Protein AF-0000000086977340 (afdb_homodimer)

Sequence (234 aa):
MSSAAVVQGQNNVLLGGPQSDIVIGSWKPVDIKDQYVQELGRFAVMEHDKKSGEHLIFEKVVGGFMVESSIDNKNYYNLLVVTNNGLKCIMNGFNSAIVCDIPAKKEWKLVAFVRLNMSSAAVVQGQNNVLLGGPQSDIVIGSWKPVDIKDQYVQELGRFAVMEHDKKSGEHLIFEKVVGGFMVESSIDNKNYYNLLVVTNNGLKCIMNGFNSAIVCDIPAKKEWKLVAFVRLN

pLDDT: mean 84.11, std 24.73, range [24.05, 98.94]

Radius of gyration: 25.71 Å; Cα contacts (8 Å, |Δi|>4): 488; chains: 2; bounding box: 46×132×62 Å

Structure (mmCIF, N/CA/C/O backbone):
data_AF-0000000086977340-model_v1
#
loop_
_entity.id
_entity.type
_entity.pdbx_description
1 polymer 'Cysteine proteinase inhibitor 7'
#
loop_
_atom_site.group_PDB
_atom_site.id
_atom_site.type_symbol
_atom_site.label_atom_id
_atom_site.label_alt_id
_atom_site.label_comp_id
_atom_site.label_asym_id
_atom_site.label_entity_id
_atom_site.label_seq_id
_atom_site.pdbx_PDB_ins_code
_atom_site.Cartn_x
_atom_site.Cartn_y
_atom_site.Cartn_z
_atom_site.occupancy
_atom_site.B_iso_or_equiv
_atom_site.auth_seq_id
_atom_site.auth_comp_id
_atom_site.auth_asym_id
_atom_site.auth_atom_id
_atom_site.pdbx_PDB_model_num
ATOM 1 N N . MET A 1 1 ? 7.336 -63.25 -40.844 1 27.5 1 MET A N 1
ATOM 2 C CA . MET A 1 1 ? 8.328 -62.656 -39.969 1 27.5 1 MET A CA 1
ATOM 3 C C . MET A 1 1 ? 7.898 -61.25 -39.531 1 27.5 1 MET A C 1
ATOM 5 O O . MET A 1 1 ? 8.734 -60.438 -39.156 1 27.5 1 MET A O 1
ATOM 9 N N . SER A 1 2 ? 6.801 -60.781 -39.656 1 27.36 2 SER A N 1
ATOM 10 C CA . SER A 1 2 ? 6.367 -59.406 -39.531 1 27.36 2 SER A CA 1
ATOM 11 C C . SER A 1 2 ? 6.699 -58.844 -38.156 1 27.36 2 SER A C 1
ATOM 13 O O . SER A 1 2 ? 6.715 -59.562 -37.188 1 27.36 2 SER A O 1
ATOM 15 N N . SER A 1 3 ? 6.969 -57.5 -38.125 1 24.05 3 SER A N 1
ATOM 16 C CA . SER A 1 3 ? 7.648 -56.562 -37.25 1 24.05 3 SER A CA 1
ATOM 17 C C . SER A 1 3 ? 6.984 -56.5 -35.875 1 24.05 3 SER A C 1
ATOM 19 O O . SER A 1 3 ? 5.887 -57.031 -35.688 1 24.05 3 SER A O 1
ATOM 21 N N . ALA A 1 4 ? 7.004 -54.969 -35.438 1 26.28 4 ALA A N 1
ATOM 22 C CA . ALA A 1 4 ? 7.652 -54.25 -34.344 1 26.28 4 ALA A CA 1
ATOM 23 C C . ALA A 1 4 ? 6.762 -54.219 -33.125 1 26.28 4 ALA A C 1
ATOM 25 O O . ALA A 1 4 ? 7.223 -54.438 -32 1 26.28 4 ALA A O 1
ATOM 26 N N . ALA A 1 5 ? 5.648 -53.281 -33.094 1 32.69 5 ALA A N 1
ATOM 27 C CA . ALA A 1 5 ? 5.68 -52.25 -32.062 1 32.69 5 ALA A CA 1
ATOM 28 C C . ALA A 1 5 ? 5.176 -52.812 -30.719 1 32.69 5 ALA A C 1
ATOM 30 O O . ALA A 1 5 ? 4.215 -53.562 -30.672 1 32.69 5 ALA A O 1
ATOM 31 N N . VAL A 1 6 ? 5.965 -52.5 -29.641 1 31.64 6 VAL A N 1
ATOM 32 C CA . VAL A 1 6 ? 6.156 -52.5 -28.188 1 31.64 6 VAL A CA 1
ATOM 33 C C . VAL A 1 6 ? 4.957 -51.875 -27.5 1 31.64 6 VAL A C 1
ATOM 35 O O . VAL A 1 6 ? 4.434 -50.844 -27.984 1 31.64 6 VAL A O 1
ATOM 38 N N . VAL A 1 7 ? 4.32 -52.469 -26.594 1 30.14 7 VAL A N 1
ATOM 39 C CA . VAL A 1 7 ? 3.316 -52.344 -25.531 1 30.14 7 VAL A CA 1
ATOM 40 C C . VAL A 1 7 ? 3.725 -51.25 -24.562 1 30.14 7 VAL A C 1
ATOM 42 O O . VAL A 1 7 ? 3.285 -51.25 -23.406 1 30.14 7 VAL A O 1
ATOM 45 N N . GLN A 1 8 ? 4.676 -50.188 -24.906 1 28.7 8 GLN A N 1
ATOM 46 C CA . GLN A 1 8 ? 5.156 -49.406 -23.781 1 28.7 8 GLN A CA 1
ATOM 47 C C . GLN A 1 8 ? 3.99 -48.812 -22.984 1 28.7 8 GLN A C 1
ATOM 49 O O . GLN A 1 8 ? 3.141 -48.125 -23.547 1 28.7 8 GLN A O 1
ATOM 54 N N . GLY A 1 9 ? 3.518 -49.406 -22 1 28.38 9 GLY A N 1
ATOM 55 C CA . GLY A 1 9 ? 2.59 -48.969 -20.969 1 28.38 9 GLY A CA 1
ATOM 56 C C . GLY A 1 9 ? 2.908 -47.594 -20.422 1 28.38 9 GLY A C 1
ATOM 57 O O . GLY A 1 9 ? 4.027 -47.344 -19.984 1 28.38 9 GLY A O 1
ATOM 58 N N . GLN A 1 10 ? 2.459 -46.438 -20.938 1 27.62 10 GLN A N 1
ATOM 59 C CA . GLN A 1 10 ? 2.66 -45.031 -20.609 1 27.62 10 GLN A CA 1
ATOM 60 C C . GLN A 1 10 ? 2.455 -44.75 -19.125 1 27.62 10 GLN A C 1
ATOM 62 O O . GLN A 1 10 ? 1.429 -45.156 -18.547 1 27.62 10 GLN A O 1
ATOM 67 N N . ASN A 1 11 ? 3.531 -44.906 -18.219 1 28.64 11 ASN A N 1
ATOM 68 C CA . ASN A 1 11 ? 3.672 -44.406 -16.859 1 28.64 11 ASN A CA 1
ATOM 69 C C . ASN A 1 11 ? 3.057 -43 -16.703 1 28.64 11 ASN A C 1
ATOM 71 O O . ASN A 1 11 ? 3.447 -42.062 -17.406 1 28.64 11 ASN A O 1
ATOM 75 N N . ASN A 1 12 ? 1.876 -42.875 -16.375 1 30.44 12 ASN A N 1
ATOM 76 C CA . ASN A 1 12 ? 1.188 -41.656 -15.953 1 30.44 12 ASN A CA 1
ATOM 77 C C . ASN A 1 12 ? 1.998 -40.875 -14.922 1 30.44 12 ASN A C 1
ATOM 79 O O . ASN A 1 12 ? 2.08 -41.281 -13.758 1 30.44 12 ASN A O 1
ATOM 83 N N . VAL A 1 13 ? 3.303 -40.531 -15.117 1 32.53 13 VAL A N 1
ATOM 84 C CA . VAL A 1 13 ? 4.023 -39.625 -14.234 1 32.53 13 VAL A CA 1
ATOM 85 C C . VAL A 1 13 ? 3.107 -38.469 -13.82 1 32.53 13 VAL A C 1
ATOM 87 O O . VAL A 1 13 ? 2.648 -37.688 -14.672 1 32.53 13 VAL A O 1
ATOM 90 N N . LEU A 1 14 ? 2.223 -38.656 -12.859 1 34.94 14 LEU A N 1
ATOM 91 C CA . LEU A 1 14 ? 1.575 -37.594 -12.133 1 34.94 14 LEU A CA 1
ATOM 92 C C . LEU A 1 14 ? 2.568 -36.469 -11.82 1 34.94 14 LEU A C 1
ATOM 94 O O . LEU A 1 14 ? 3.426 -36.625 -10.945 1 34.94 14 LEU A O 1
ATOM 98 N N . LEU A 1 15 ? 3.354 -35.969 -12.641 1 33.81 15 LEU A N 1
ATOM 99 C CA . LEU A 1 15 ? 4.258 -34.844 -12.43 1 33.81 15 LEU A CA 1
ATOM 100 C C . LEU A 1 15 ? 3.594 -33.75 -11.594 1 33.81 15 LEU A C 1
ATOM 102 O O . LEU A 1 15 ? 3.924 -32.562 -11.719 1 33.81 15 LEU A O 1
ATOM 106 N N . GLY A 1 16 ? 2.576 -34.031 -10.945 1 38.66 16 GLY A N 1
ATOM 107 C CA . GLY A 1 16 ? 1.99 -33.062 -10.047 1 38.66 16 GLY A CA 1
ATOM 108 C C . GLY A 1 16 ? 2.977 -32.5 -9.023 1 38.66 16 GLY A C 1
ATOM 109 O O . GLY A 1 16 ? 3.025 -33 -7.891 1 38.66 16 GLY A O 1
ATOM 110 N N . GLY A 1 17 ? 4.227 -32.406 -9.266 1 39.25 17 GLY A N 1
ATOM 111 C CA . GLY A 1 17 ? 5.168 -32 -8.227 1 39.25 17 GLY A CA 1
ATOM 112 C C . GLY A 1 17 ? 4.641 -30.906 -7.32 1 39.25 17 GLY A C 1
ATOM 113 O O . GLY A 1 17 ? 3.625 -30.281 -7.625 1 39.25 17 GLY A O 1
ATOM 114 N N . PRO A 1 18 ? 4.996 -30.984 -6.012 1 42.22 18 PRO A N 1
ATOM 115 C CA . PRO A 1 18 ? 4.598 -29.891 -5.113 1 42.22 18 PRO A CA 1
ATOM 116 C C . PRO A 1 18 ? 4.652 -28.531 -5.785 1 42.22 18 PRO A C 1
ATOM 118 O O . PRO A 1 18 ? 5.543 -28.266 -6.598 1 42.22 18 PRO A O 1
ATOM 121 N N . GLN A 1 19 ? 3.725 -28.016 -6.539 1 47.34 19 GLN A N 1
ATOM 122 C CA . GLN A 1 19 ? 3.748 -26.625 -6.984 1 47.34 19 GLN A CA 1
ATOM 123 C C . GLN A 1 19 ? 4.672 -25.781 -6.113 1 47.34 19 GLN A C 1
ATOM 125 O O . GLN A 1 19 ? 4.512 -25.734 -4.891 1 47.34 19 GLN A O 1
ATOM 130 N N . SER A 1 20 ? 5.957 -25.859 -6.273 1 53.78 20 SER A N 1
ATOM 131 C CA . SER A 1 20 ? 6.965 -25.078 -5.559 1 53.78 20 SER A CA 1
ATOM 132 C C . SER A 1 20 ? 6.43 -23.703 -5.168 1 53.78 20 SER A C 1
ATOM 134 O O . SER A 1 20 ? 5.984 -22.938 -6.027 1 53.78 20 SER A O 1
ATOM 136 N N . ASP A 1 21 ? 5.719 -23.562 -3.98 1 68.38 21 ASP A N 1
ATOM 137 C CA . ASP A 1 21 ? 5.215 -22.406 -3.225 1 68.38 21 ASP A CA 1
ATOM 138 C C . ASP A 1 21 ? 6.309 -21.375 -3.004 1 68.38 21 ASP A C 1
ATOM 140 O O . ASP A 1 21 ? 6.367 -20.734 -1.949 1 68.38 21 ASP A O 1
ATOM 144 N N . ILE A 1 22 ? 7.332 -21.375 -3.881 1 83.12 22 ILE A N 1
ATOM 145 C CA . ILE A 1 22 ? 8.43 -20.453 -3.625 1 83.12 22 ILE A CA 1
ATOM 146 C C . ILE A 1 22 ? 8.008 -19.031 -4.016 1 83.12 22 ILE A C 1
ATOM 148 O O . ILE A 1 22 ? 7.492 -18.812 -5.113 1 83.12 22 ILE A O 1
ATOM 152 N N . VAL A 1 23 ? 8.078 -18.172 -3.09 1 88.75 23 VAL A N 1
ATOM 153 C CA . VAL A 1 23 ? 7.902 -16.75 -3.361 1 88.75 23 VAL A CA 1
ATOM 154 C C . VAL A 1 23 ? 9.266 -16.094 -3.586 1 88.75 23 VAL A C 1
ATOM 156 O O . VAL A 1 23 ? 10.18 -16.266 -2.777 1 88.75 23 VAL A O 1
ATOM 159 N N . ILE A 1 24 ? 9.453 -15.555 -4.758 1 91.94 24 ILE A N 1
ATOM 160 C CA . ILE A 1 24 ? 10.703 -14.867 -5.055 1 91.94 24 ILE A CA 1
ATOM 161 C C . ILE A 1 24 ? 10.742 -13.523 -4.34 1 91.94 24 ILE A C 1
ATOM 163 O O . ILE A 1 24 ? 9.82 -12.711 -4.48 1 91.94 24 ILE A O 1
ATOM 167 N N . GLY A 1 25 ? 11.891 -13.297 -3.65 1 94.5 25 GLY A N 1
ATOM 168 C CA . GLY A 1 25 ? 12.008 -12.078 -2.865 1 94.5 25 GLY A CA 1
ATOM 169 C C . GLY A 1 25 ? 11.594 -12.258 -1.417 1 94.5 25 GLY A C 1
ATOM 170 O O . GLY A 1 25 ? 11.406 -13.383 -0.956 1 94.5 25 GLY A O 1
ATOM 171 N N . SER A 1 26 ? 11.547 -11.25 -0.681 1 97.19 26 SER A N 1
ATOM 172 C CA . SER A 1 26 ? 11.141 -11.234 0.721 1 97.19 26 SER A CA 1
ATOM 173 C C . SER A 1 26 ? 10.469 -9.922 1.092 1 97.19 26 SER A C 1
ATOM 175 O O . SER A 1 26 ? 10.453 -8.977 0.298 1 97.19 26 SER A O 1
ATOM 177 N N . TRP A 1 27 ? 9.859 -9.906 2.213 1 98 27 TRP A N 1
ATOM 178 C CA . TRP A 1 27 ? 9.227 -8.688 2.703 1 98 27 TRP A CA 1
ATOM 179 C C . TRP A 1 27 ? 9.297 -8.609 4.223 1 98 27 TRP A C 1
ATOM 181 O O . TRP A 1 27 ? 9.531 -9.625 4.891 1 98 27 TRP A O 1
ATOM 191 N N . LYS A 1 28 ? 9.109 -7.441 4.75 1 98.5 28 LYS A N 1
ATOM 192 C CA . LYS A 1 28 ? 9.023 -7.195 6.188 1 98.5 28 LYS A CA 1
ATOM 193 C C . LYS A 1 28 ? 8.266 -5.902 6.48 1 98.5 28 LYS A C 1
ATOM 195 O O . LYS A 1 28 ? 8.227 -5 5.641 1 98.5 28 LYS A O 1
ATOM 200 N N . PRO A 1 29 ? 7.668 -5.863 7.641 1 98.44 29 PRO A N 1
ATOM 201 C CA . PRO A 1 29 ? 7.176 -4.551 8.07 1 98.44 29 PRO A CA 1
ATOM 202 C C . PRO A 1 29 ? 8.281 -3.504 8.164 1 98.44 29 PRO A C 1
ATOM 204 O O . PRO A 1 29 ? 9.438 -3.846 8.445 1 98.44 29 PRO A O 1
ATOM 207 N N . VAL A 1 30 ? 7.891 -2.275 7.91 1 98.69 30 VAL A N 1
ATOM 208 C CA . VAL A 1 30 ? 8.898 -1.229 8.055 1 98.69 30 VAL A CA 1
ATOM 209 C C . VAL A 1 30 ? 9.062 -0.872 9.531 1 98.69 30 VAL A C 1
ATOM 211 O O . VAL A 1 30 ? 8.156 -1.089 10.336 1 98.69 30 VAL A O 1
ATOM 214 N N . ASP A 1 31 ? 10.234 -0.396 9.867 1 98.56 31 ASP A N 1
ATOM 215 C CA . ASP A 1 31 ? 10.492 0.235 11.156 1 98.56 31 ASP A CA 1
ATOM 216 C C . ASP A 1 31 ? 10.25 1.74 11.086 1 98.56 31 ASP A C 1
ATOM 218 O O . ASP A 1 31 ? 11.039 2.477 10.5 1 98.56 31 ASP A O 1
ATOM 222 N N . ILE A 1 32 ? 9.242 2.209 11.797 1 98.69 32 ILE A N 1
ATOM 223 C CA . ILE A 1 32 ? 8.828 3.602 11.672 1 98.69 32 ILE A CA 1
ATOM 224 C C . ILE A 1 32 ? 9.812 4.504 12.414 1 98.69 32 ILE A C 1
ATOM 226 O O . ILE A 1 32 ? 9.789 5.727 12.25 1 98.69 32 ILE A O 1
ATOM 230 N N . LYS A 1 33 ? 10.664 3.91 13.117 1 98.5 33 LYS A N 1
ATOM 231 C CA . LYS A 1 33 ? 11.688 4.703 13.797 1 98.5 33 LYS A CA 1
ATOM 232 C C . LYS A 1 33 ? 12.914 4.895 12.914 1 98.5 33 LYS A C 1
ATOM 234 O O . LYS A 1 33 ? 13.805 5.688 13.234 1 98.5 33 LYS A O 1
ATOM 239 N N . ASP A 1 34 ? 13 4.156 11.875 1 98.62 34 ASP A N 1
ATOM 240 C CA . ASP A 1 34 ? 14.109 4.273 10.93 1 98.62 34 ASP A CA 1
ATOM 241 C 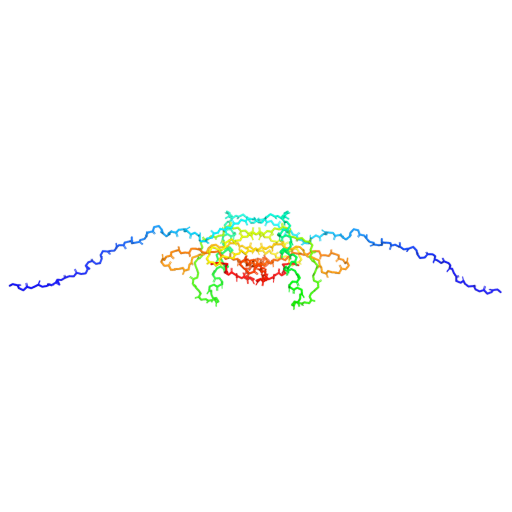C . ASP A 1 34 ? 14.039 5.594 10.164 1 98.62 34 ASP A C 1
ATOM 243 O O . ASP A 1 34 ? 13.062 5.852 9.453 1 98.62 34 ASP A O 1
ATOM 247 N N . GLN A 1 35 ? 15.062 6.398 10.266 1 98.69 35 GLN A N 1
ATOM 248 C CA . GLN A 1 35 ? 15.094 7.703 9.617 1 98.69 35 GLN A CA 1
ATOM 249 C C . GLN A 1 35 ? 15.023 7.562 8.102 1 98.69 35 GLN A C 1
ATOM 251 O O . GLN A 1 35 ? 14.438 8.406 7.418 1 98.69 35 GLN A O 1
ATOM 256 N N . TYR A 1 36 ? 15.586 6.5 7.547 1 98.75 36 TYR A N 1
ATOM 257 C CA . TYR A 1 36 ? 15.523 6.262 6.109 1 98.75 36 TYR A CA 1
ATOM 258 C C . TYR A 1 36 ? 14.078 6.121 5.645 1 98.75 36 TYR A C 1
ATOM 260 O O . TYR A 1 36 ? 13.695 6.688 4.621 1 98.75 36 TYR A O 1
ATOM 268 N N . VAL A 1 37 ? 13.312 5.438 6.469 1 98.94 37 VAL A N 1
ATOM 269 C CA . VAL A 1 37 ? 11.898 5.23 6.164 1 98.94 37 VAL A CA 1
ATOM 270 C C . VAL A 1 37 ? 11.156 6.566 6.215 1 98.94 37 VAL A C 1
ATOM 272 O O . VAL A 1 37 ? 10.344 6.867 5.344 1 98.94 37 VAL A O 1
ATOM 275 N N . GLN A 1 38 ? 11.43 7.363 7.211 1 98.94 38 GLN A N 1
ATOM 276 C CA . GLN A 1 38 ? 10.805 8.672 7.312 1 98.94 38 GLN A CA 1
ATOM 277 C C . GLN A 1 38 ? 11.18 9.562 6.129 1 98.94 38 GLN A C 1
ATOM 279 O O . GLN A 1 38 ? 10.336 10.281 5.59 1 98.94 38 GLN A O 1
ATOM 284 N N . GLU A 1 39 ? 12.391 9.453 5.664 1 98.88 39 GLU A N 1
ATOM 285 C CA . GLU A 1 39 ? 12.836 10.25 4.527 1 98.88 39 GLU A CA 1
ATOM 286 C C . GLU A 1 39 ? 12.18 9.781 3.23 1 98.88 39 GLU A C 1
ATOM 288 O O . GLU A 1 39 ? 11.883 10.586 2.35 1 98.88 39 GLU A O 1
ATOM 293 N N . LEU A 1 40 ? 12.008 8.508 3.086 1 98.94 40 LEU A N 1
ATOM 294 C CA . LEU A 1 40 ? 11.273 7.992 1.933 1 98.94 40 LEU A CA 1
ATOM 295 C C . LEU A 1 40 ? 9.852 8.531 1.905 1 98.94 40 LEU A C 1
ATOM 297 O O . LEU A 1 40 ? 9.344 8.898 0.843 1 98.94 40 LEU A O 1
ATOM 301 N N . GLY A 1 41 ? 9.25 8.547 3.123 1 98.94 41 GLY A N 1
ATOM 302 C CA . GLY A 1 41 ? 7.922 9.141 3.215 1 98.94 41 GLY A CA 1
ATOM 303 C C . GLY A 1 41 ? 7.895 10.602 2.812 1 98.94 41 GLY A C 1
ATOM 304 O O . GLY A 1 41 ? 7.012 11.031 2.066 1 98.94 41 GLY A O 1
ATOM 305 N N . ARG A 1 42 ? 8.82 11.312 3.305 1 98.81 42 ARG A N 1
ATOM 306 C CA . ARG A 1 42 ? 8.914 12.719 2.949 1 98.81 42 ARG A CA 1
ATOM 307 C C . ARG A 1 42 ? 9.109 12.898 1.447 1 98.81 42 ARG A C 1
ATOM 309 O O . ARG A 1 42 ? 8.43 13.719 0.821 1 98.81 42 ARG A O 1
ATOM 316 N N . PHE A 1 43 ? 9.953 12.109 0.917 1 98.94 43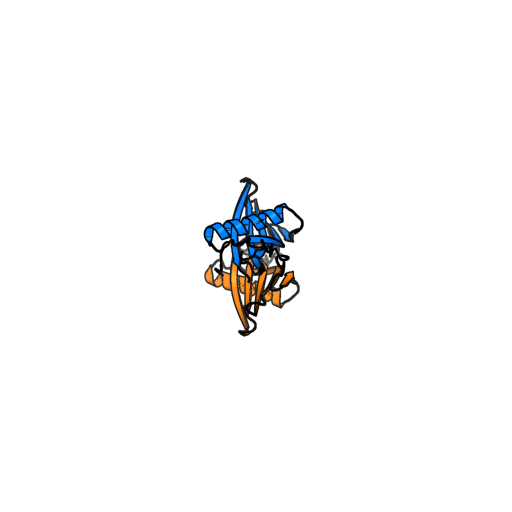 PHE A N 1
ATOM 317 C CA . PHE A 1 43 ? 10.18 12.125 -0.522 1 98.94 43 PHE A CA 1
ATOM 318 C C . PHE A 1 43 ? 8.875 11.891 -1.279 1 98.94 43 PHE A C 1
ATOM 320 O O . PHE A 1 43 ? 8.578 12.602 -2.246 1 98.94 43 PHE A O 1
ATOM 327 N N . ALA A 1 44 ? 8.141 10.93 -0.847 1 98.88 44 ALA A N 1
ATOM 328 C CA . ALA A 1 44 ? 6.902 10.57 -1.532 1 98.88 44 ALA A CA 1
ATOM 329 C C . ALA A 1 44 ? 5.918 11.734 -1.542 1 98.88 44 ALA A C 1
ATOM 331 O O . ALA A 1 44 ? 5.305 12.031 -2.57 1 98.88 44 ALA A O 1
ATOM 332 N N . VAL A 1 45 ? 5.777 12.398 -0.415 1 98.62 45 VAL A N 1
ATOM 333 C CA . VAL A 1 45 ? 4.844 13.516 -0.3 1 98.62 45 VAL A CA 1
ATOM 334 C C . VAL A 1 45 ? 5.312 14.672 -1.176 1 98.62 45 VAL A C 1
ATOM 336 O O . VAL A 1 45 ? 4.512 15.289 -1.885 1 98.62 45 VAL A O 1
ATOM 339 N N . MET A 1 46 ? 6.566 14.93 -1.148 1 97.94 46 MET A N 1
ATOM 340 C CA . MET A 1 46 ? 7.117 16.016 -1.946 1 97.94 46 MET A CA 1
ATOM 341 C C . MET A 1 46 ? 6.941 15.75 -3.436 1 97.94 46 MET A C 1
ATOM 343 O O . MET A 1 46 ? 6.535 16.641 -4.191 1 97.94 46 MET A O 1
ATOM 347 N N . GLU A 1 47 ? 7.273 14.555 -3.895 1 98.38 47 GLU A N 1
ATOM 348 C CA . GLU A 1 47 ? 7.133 14.188 -5.301 1 98.38 47 GLU A CA 1
ATOM 349 C C . GLU A 1 47 ? 5.68 14.297 -5.754 1 98.38 47 GLU A C 1
ATOM 351 O O . GLU A 1 47 ? 5.398 14.766 -6.859 1 98.38 47 GLU A O 1
ATOM 356 N N . HIS A 1 48 ? 4.797 13.859 -4.875 1 98.12 48 HIS A N 1
ATOM 357 C CA . HIS A 1 48 ? 3.377 13.969 -5.191 1 98.12 48 HIS A CA 1
ATOM 358 C C . HIS A 1 48 ? 2.959 15.43 -5.324 1 98.12 48 HIS A C 1
ATOM 360 O O . HIS A 1 48 ? 2.221 15.789 -6.242 1 98.12 48 HIS A O 1
ATOM 366 N N . ASP A 1 49 ? 3.385 16.188 -4.406 1 95.75 49 ASP A N 1
ATOM 367 C CA . ASP A 1 49 ? 2.992 17.594 -4.371 1 95.75 49 ASP A CA 1
ATOM 368 C C . ASP A 1 49 ? 3.473 18.328 -5.621 1 95.75 49 ASP A C 1
ATOM 370 O O . ASP A 1 49 ? 2.789 19.219 -6.121 1 95.75 49 ASP A O 1
ATOM 374 N N . LYS A 1 50 ? 4.672 17.984 -6.082 1 96.19 50 LYS A N 1
ATOM 375 C CA . LYS A 1 50 ? 5.203 18.578 -7.305 1 96.19 50 LYS A CA 1
ATOM 376 C C . LYS A 1 50 ? 4.25 18.375 -8.477 1 96.19 50 LYS A C 1
ATOM 378 O O . LYS A 1 50 ? 4.105 19.25 -9.328 1 96.19 50 LYS A O 1
ATOM 383 N N . LYS A 1 51 ? 3.551 17.297 -8.539 1 95.31 51 LYS A N 1
ATOM 384 C CA . LYS A 1 51 ? 2.707 16.938 -9.672 1 95.31 51 LYS A CA 1
ATOM 385 C C . LYS A 1 51 ? 1.265 17.375 -9.453 1 95.31 51 LYS A C 1
ATOM 387 O O . LYS A 1 51 ? 0.588 17.797 -10.391 1 95.31 51 LYS A O 1
ATOM 392 N N . SER A 1 52 ? 0.833 17.281 -8.227 1 92.5 52 SER A N 1
ATOM 393 C CA . SER A 1 52 ? -0.583 17.484 -7.934 1 92.5 52 SER A CA 1
ATOM 394 C C . SER A 1 52 ? -0.879 18.938 -7.613 1 92.5 52 SER A C 1
ATOM 396 O O . SER A 1 52 ? -1.995 19.422 -7.832 1 92.5 52 SER A O 1
ATOM 398 N N . GLY A 1 53 ? -0.048 19.641 -7.004 1 90.5 53 GLY A N 1
ATOM 399 C CA . GLY A 1 53 ? -0.275 21 -6.57 1 90.5 53 GLY A CA 1
ATOM 400 C C . GLY A 1 53 ? -1.159 21.109 -5.34 1 90.5 53 GLY A C 1
ATOM 401 O O . GLY A 1 53 ? -1.751 22.156 -5.078 1 90.5 53 GLY A O 1
ATOM 402 N N . GLU A 1 54 ? -1.269 20.125 -4.559 1 89.81 54 GLU A N 1
ATOM 403 C CA . GLU A 1 54 ? -2.164 20.078 -3.404 1 89.81 54 GLU A CA 1
ATOM 404 C C . GLU A 1 54 ? -1.512 20.703 -2.178 1 89.81 54 GLU A C 1
ATOM 406 O O . GLU A 1 54 ? -2.195 21.047 -1.209 1 89.81 54 GLU A O 1
ATOM 411 N N . HIS A 1 55 ? -0.194 20.859 -2.242 1 90.81 55 HIS A N 1
ATOM 412 C CA . HIS A 1 55 ? 0.583 21.5 -1.18 1 90.81 55 HIS A CA 1
ATOM 413 C C . HIS A 1 55 ? 0.438 20.734 0.133 1 90.81 55 HIS A C 1
ATOM 415 O O . HIS A 1 55 ? 0.194 21.328 1.182 1 90.81 55 HIS A O 1
ATOM 421 N N . LEU A 1 56 ? 0.503 19.422 0.086 1 93.19 56 LEU A N 1
ATOM 422 C CA . LEU A 1 56 ? 0.516 18.578 1.277 1 93.19 56 LEU A CA 1
ATOM 423 C C . LEU A 1 56 ? 1.819 18.75 2.051 1 93.19 56 LEU A C 1
ATOM 425 O O . LEU A 1 56 ? 2.881 18.938 1.451 1 93.19 56 LEU A O 1
ATOM 429 N N . ILE A 1 57 ? 1.715 18.672 3.385 1 94 57 ILE A N 1
ATOM 430 C CA . ILE A 1 57 ? 2.885 18.734 4.254 1 94 57 ILE A CA 1
ATOM 431 C C . ILE A 1 57 ? 3.109 17.391 4.922 1 94 57 ILE A C 1
ATOM 433 O O . ILE A 1 57 ? 2.201 16.844 5.559 1 94 57 ILE A O 1
ATOM 437 N N . PHE A 1 58 ? 4.312 16.922 4.723 1 96.88 58 PHE A N 1
ATOM 438 C CA . PHE A 1 58 ? 4.68 15.648 5.344 1 96.88 58 PHE A CA 1
ATOM 439 C C . PHE A 1 58 ? 4.707 15.781 6.863 1 96.88 58 PHE A C 1
ATOM 441 O O . PHE A 1 58 ? 5.305 16.719 7.398 1 96.88 58 PHE A O 1
ATOM 448 N N . GLU A 1 59 ? 4.066 14.836 7.562 1 96.56 59 GLU A N 1
ATOM 449 C CA . GLU A 1 59 ? 4.16 14.766 9.016 1 96.56 59 GLU A CA 1
ATOM 450 C C . GLU A 1 59 ? 5.023 13.586 9.461 1 96.56 59 GLU A C 1
ATOM 452 O O . GLU A 1 59 ? 6.062 13.773 10.094 1 96.56 59 GLU A O 1
ATOM 457 N N . LYS A 1 60 ? 4.59 12.344 9.094 1 98.12 60 LYS A N 1
ATOM 458 C CA . LYS A 1 60 ? 5.32 11.148 9.508 1 98.12 60 LYS A CA 1
ATOM 459 C C . LYS A 1 60 ? 4.82 9.914 8.758 1 98.12 60 LYS A C 1
ATOM 461 O O . LYS A 1 60 ? 3.695 9.898 8.258 1 98.12 60 LYS A O 1
ATOM 466 N N . VAL A 1 61 ? 5.695 8.93 8.664 1 98.81 61 VAL A N 1
ATOM 467 C CA . VAL A 1 61 ? 5.285 7.574 8.328 1 98.81 61 VAL A CA 1
ATOM 468 C C . VAL A 1 61 ? 4.812 6.848 9.586 1 98.81 61 VAL A C 1
ATOM 470 O O . VAL A 1 61 ? 5.5 6.848 10.609 1 98.81 61 VAL A O 1
ATOM 473 N N . VAL A 1 62 ? 3.674 6.219 9.5 1 98.69 62 VAL A N 1
ATOM 474 C CA . VAL A 1 62 ? 3.139 5.609 10.719 1 98.69 62 VAL A CA 1
ATOM 475 C C . VAL A 1 62 ? 3.074 4.094 10.547 1 98.69 62 VAL A C 1
ATOM 477 O O . VAL A 1 62 ? 2.812 3.367 11.508 1 98.69 62 VAL A O 1
ATOM 480 N N . GLY A 1 63 ? 3.312 3.541 9.352 1 98.69 63 GLY A N 1
ATOM 481 C CA . GLY A 1 63 ? 3.275 2.115 9.07 1 98.69 63 GLY A CA 1
ATOM 482 C C . GLY A 1 63 ? 3.654 1.775 7.645 1 98.69 63 GLY A C 1
ATOM 483 O O . GLY A 1 63 ? 3.992 2.662 6.859 1 98.69 63 GLY A O 1
ATOM 484 N N . GLY A 1 64 ? 3.711 0.516 7.328 1 98.81 64 GLY A N 1
ATOM 485 C CA . GLY A 1 64 ? 4.043 0.064 5.988 1 98.81 64 GLY A CA 1
ATOM 486 C C . GLY A 1 64 ? 4.812 -1.242 5.969 1 98.81 64 GLY A C 1
ATOM 487 O O . GLY A 1 64 ? 5.035 -1.853 7.02 1 98.81 64 GLY A O 1
ATOM 488 N N . PHE A 1 65 ? 5.188 -1.674 4.801 1 98.88 65 PHE A N 1
ATOM 489 C CA . PHE A 1 65 ? 6.051 -2.828 4.578 1 98.88 65 PHE A CA 1
ATOM 490 C C . PHE A 1 65 ? 6.996 -2.58 3.408 1 98.88 65 PHE A C 1
ATOM 492 O O . PHE A 1 65 ? 6.758 -1.693 2.586 1 98.88 65 PHE A O 1
ATOM 499 N N . MET A 1 66 ? 8.023 -3.309 3.422 1 98.75 66 MET A N 1
ATOM 500 C CA . MET A 1 66 ? 8.984 -3.248 2.324 1 98.75 66 MET A CA 1
ATOM 501 C C . MET A 1 66 ? 9.172 -4.621 1.69 1 98.75 66 MET A C 1
ATOM 503 O O . MET A 1 66 ? 9.156 -5.641 2.387 1 98.75 66 MET A O 1
ATOM 507 N N . VAL A 1 67 ? 9.266 -4.676 0.417 1 98.75 67 VAL A N 1
ATOM 508 C CA . VAL A 1 67 ? 9.539 -5.867 -0.379 1 98.75 67 VAL A CA 1
ATOM 509 C C . VAL A 1 67 ? 10.898 -5.734 -1.058 1 98.75 67 VAL A C 1
ATOM 511 O O . VAL A 1 67 ? 11.172 -4.73 -1.723 1 98.75 67 VAL A O 1
ATOM 514 N N . GLU A 1 68 ? 11.727 -6.68 -0.735 1 98.31 68 GLU A N 1
ATOM 515 C CA . GLU A 1 68 ? 12.961 -6.824 -1.493 1 98.31 68 GLU A CA 1
ATOM 516 C C . GLU A 1 68 ? 12.758 -7.691 -2.73 1 98.31 68 GLU A C 1
ATOM 518 O O . GLU A 1 68 ? 12.523 -8.898 -2.617 1 98.31 68 GLU A O 1
ATOM 523 N N . SER A 1 69 ? 12.766 -7.035 -3.857 1 96.94 69 SER A N 1
ATOM 524 C CA . SER A 1 69 ? 12.648 -7.758 -5.121 1 96.94 69 SER A CA 1
ATOM 525 C C . SER A 1 69 ? 14.008 -8.258 -5.602 1 96.94 69 SER A C 1
ATOM 527 O O . SER A 1 69 ? 14.82 -7.48 -6.094 1 96.94 69 SER A O 1
ATOM 529 N N . SER A 1 70 ? 14.203 -9.516 -5.527 1 94.06 70 SER A N 1
ATOM 530 C CA . SER A 1 70 ? 15.477 -10.102 -5.93 1 94.06 70 SER A CA 1
ATOM 531 C C . SER A 1 70 ? 15.555 -10.266 -7.445 1 94.06 70 SER A C 1
ATOM 533 O O . SER A 1 70 ? 16.625 -10.516 -7.996 1 94.06 70 SER A O 1
ATOM 535 N N . ILE A 1 71 ? 14.422 -10.047 -8.086 1 92.12 71 ILE A N 1
ATOM 536 C CA . ILE A 1 71 ? 14.414 -10.219 -9.531 1 92.12 71 ILE A CA 1
ATOM 537 C C . ILE A 1 71 ? 15.07 -9.016 -10.203 1 92.12 71 ILE A C 1
ATOM 539 O O . ILE A 1 71 ? 15.844 -9.172 -11.148 1 92.12 71 ILE A O 1
ATOM 543 N N . ASP A 1 72 ? 14.836 -7.867 -9.75 1 94.62 72 ASP A N 1
ATOM 544 C CA . ASP A 1 72 ? 15.391 -6.684 -10.406 1 94.62 72 ASP A CA 1
ATOM 545 C C . ASP A 1 72 ? 16.25 -5.875 -9.438 1 94.62 72 ASP A C 1
ATOM 547 O O . ASP A 1 72 ? 16.75 -4.801 -9.797 1 94.62 72 ASP A O 1
ATOM 551 N N . ASN A 1 73 ? 16.484 -6.395 -8.328 1 97.12 73 ASN A N 1
ATOM 552 C CA . ASN A 1 73 ? 17.359 -5.793 -7.324 1 97.12 73 ASN A CA 1
ATOM 553 C C . ASN A 1 73 ? 16.844 -4.414 -6.898 1 97.12 73 ASN A C 1
ATOM 555 O O . ASN A 1 73 ? 17.625 -3.463 -6.82 1 97.12 73 ASN A O 1
ATOM 559 N N . LYS A 1 74 ? 15.586 -4.301 -6.668 1 98.19 74 LYS A N 1
ATOM 560 C CA . LYS A 1 74 ? 14.938 -3.088 -6.176 1 98.19 74 LYS A CA 1
ATOM 561 C C . LYS A 1 74 ? 14.195 -3.355 -4.867 1 98.19 74 LYS A C 1
ATOM 563 O O . LYS A 1 74 ? 13.852 -4.5 -4.566 1 98.19 74 LYS A O 1
ATOM 568 N N . ASN A 1 75 ? 14.102 -2.309 -4.062 1 98.75 75 ASN A N 1
ATOM 569 C CA . ASN A 1 75 ? 13.305 -2.354 -2.844 1 98.75 75 ASN A CA 1
ATOM 570 C C . ASN A 1 75 ? 12.055 -1.477 -2.959 1 98.75 75 ASN A C 1
ATOM 572 O O . ASN A 1 75 ? 12.156 -0.297 -3.303 1 98.75 75 ASN A O 1
ATOM 576 N N . TYR A 1 76 ? 10.922 -2.08 -2.711 1 98.88 76 TYR A N 1
ATOM 577 C CA . TYR A 1 76 ? 9.664 -1.337 -2.742 1 98.88 76 TYR A CA 1
ATOM 578 C C . TYR A 1 76 ? 9.133 -1.1 -1.334 1 98.88 76 TYR A C 1
ATOM 580 O O . TYR A 1 76 ? 8.914 -2.049 -0.58 1 98.88 76 TYR A O 1
ATOM 588 N N . TYR A 1 77 ? 8.938 0.156 -1.015 1 98.94 77 TYR A N 1
ATOM 589 C CA . TYR A 1 77 ? 8.352 0.558 0.262 1 98.94 77 TYR A CA 1
ATOM 590 C C . TYR A 1 77 ? 6.906 0.997 0.086 1 98.94 77 TYR A C 1
ATOM 592 O O . TYR A 1 77 ? 6.625 1.96 -0.631 1 98.94 77 TYR A O 1
ATOM 600 N N . ASN A 1 78 ? 5.992 0.268 0.608 1 98.94 78 ASN A N 1
ATOM 601 C CA . ASN A 1 78 ? 4.594 0.662 0.725 1 98.94 78 ASN A CA 1
ATOM 602 C C . ASN A 1 78 ? 4.301 1.287 2.086 1 98.94 78 ASN A C 1
ATOM 604 O O . ASN A 1 78 ? 4.203 0.581 3.09 1 98.94 78 ASN A O 1
ATOM 608 N N . LEU A 1 79 ? 4.141 2.594 2.066 1 98.94 79 LEU A N 1
ATOM 609 C CA . LEU A 1 79 ? 4.156 3.369 3.303 1 98.94 79 LEU A CA 1
ATOM 610 C C . LEU A 1 79 ? 2.783 3.969 3.588 1 98.94 79 LEU A C 1
ATOM 612 O O . LEU A 1 79 ? 2.102 4.434 2.67 1 98.94 79 LEU A O 1
ATOM 616 N N . LEU A 1 80 ? 2.381 3.916 4.82 1 98.94 80 LEU A N 1
ATOM 617 C CA . LEU A 1 80 ? 1.284 4.734 5.328 1 98.94 80 LEU A CA 1
ATOM 618 C C . LEU A 1 80 ? 1.805 6.055 5.883 1 98.94 80 LEU A C 1
ATOM 620 O O . LEU A 1 80 ? 2.557 6.07 6.859 1 98.94 80 LEU A O 1
ATOM 624 N N . VAL A 1 81 ? 1.417 7.148 5.258 1 98.81 81 VAL A N 1
ATOM 625 C CA . VAL A 1 81 ? 1.992 8.461 5.52 1 98.81 81 VAL A CA 1
ATOM 626 C C . VAL A 1 81 ? 0.906 9.414 6.023 1 98.81 81 VAL A C 1
ATOM 628 O O . VAL A 1 81 ? -0.18 9.484 5.445 1 98.81 81 VAL A O 1
ATOM 631 N N . VAL A 1 82 ? 1.153 10.086 7.117 1 97.44 82 VAL A N 1
ATOM 632 C CA . VAL A 1 82 ? 0.287 11.148 7.621 1 97.44 82 VAL A CA 1
ATOM 633 C C . VAL A 1 82 ? 0.754 12.5 7.078 1 97.44 82 VAL A C 1
ATOM 635 O O . VAL A 1 82 ? 1.945 12.812 7.121 1 97.44 82 VAL A O 1
ATOM 638 N N . THR A 1 83 ? -0.178 13.18 6.5 1 96.06 83 THR A N 1
ATOM 639 C CA . THR A 1 83 ? 0.111 14.516 5.992 1 96.06 83 THR A CA 1
ATOM 640 C C . THR A 1 83 ? -0.903 15.531 6.52 1 96.06 83 THR A C 1
ATOM 642 O O . THR A 1 83 ? -1.991 15.156 6.961 1 96.06 83 THR A O 1
ATOM 645 N N . ASN A 1 84 ? -0.499 16.75 6.422 1 92 84 ASN A N 1
ATOM 646 C CA . ASN A 1 84 ? -1.375 17.891 6.664 1 92 84 ASN A CA 1
ATOM 647 C C . ASN A 1 84 ? -1.62 18.688 5.391 1 92 84 ASN A C 1
ATOM 649 O O . ASN A 1 84 ? -0.771 18.719 4.496 1 92 84 ASN A O 1
ATOM 653 N N . ASN A 1 85 ? -2.9 19.266 5.246 1 81.62 85 ASN A N 1
ATOM 654 C CA . ASN A 1 85 ? -3.252 20.016 4.043 1 81.62 85 ASN A CA 1
ATOM 655 C C . ASN A 1 85 ? -2.775 21.469 4.117 1 81.62 85 ASN A C 1
ATOM 657 O O . ASN A 1 85 ? -3.188 22.297 3.312 1 81.62 85 ASN A O 1
ATOM 661 N N . GLY A 1 86 ? -1.858 21.734 4.918 1 73.44 86 GLY A N 1
ATOM 662 C CA . GLY A 1 86 ? -1.277 23.062 4.98 1 73.44 86 GLY A CA 1
ATOM 663 C C . GLY A 1 86 ? -2.215 24.094 5.578 1 73.44 86 GLY A C 1
ATOM 664 O O . GLY A 1 86 ? -1.835 25.25 5.766 1 73.44 86 GLY A O 1
ATOM 665 N N . LEU A 1 87 ? -3.539 23.75 5.637 1 66.19 87 LEU A N 1
ATOM 666 C CA . LEU A 1 87 ? -4.469 24.75 6.16 1 66.19 87 LEU A CA 1
ATOM 667 C C . LEU A 1 87 ? -4.359 24.859 7.676 1 66.19 87 LEU A C 1
ATOM 669 O O . LEU A 1 87 ? -3.818 23.953 8.328 1 66.19 87 LEU A O 1
ATOM 673 N N . LYS A 1 88 ? -4.68 26.062 8.164 1 60 88 LYS A N 1
ATOM 674 C CA . LYS A 1 88 ? -4.602 26.422 9.578 1 60 88 LYS A CA 1
ATOM 675 C C . LYS A 1 88 ? -5.289 25.375 10.445 1 60 88 LYS A C 1
ATOM 677 O O . LYS A 1 88 ? -4.84 25.094 11.555 1 60 88 LYS A O 1
ATOM 682 N N . CYS A 1 89 ? -6.441 24.922 10.039 1 57.81 89 CYS A N 1
ATOM 683 C CA . CYS A 1 89 ? -7.039 23.844 10.82 1 57.81 89 CYS A CA 1
ATOM 684 C C . CYS A 1 89 ? -6.379 22.516 10.5 1 57.81 89 CYS A C 1
ATOM 686 O O . CYS A 1 89 ? -6.316 22.109 9.336 1 57.81 89 CYS A O 1
ATOM 688 N N . ILE A 1 90 ? -5.395 22.234 11.234 1 61.91 90 ILE A N 1
ATOM 689 C CA . ILE A 1 90 ? -4.488 21.109 11.008 1 61.91 90 ILE A CA 1
ATOM 690 C C . ILE A 1 90 ? -5.281 19.812 10.953 1 61.91 90 ILE A C 1
ATOM 692 O O . ILE A 1 90 ? -5.805 19.359 11.977 1 61.91 90 ILE A O 1
ATOM 696 N N . MET A 1 91 ? -5.895 19.531 9.906 1 80.19 91 MET A N 1
ATOM 697 C CA . MET A 1 91 ? -6.461 18.188 9.734 1 80.19 91 MET A CA 1
ATOM 698 C C . MET A 1 91 ? -5.496 17.281 8.977 1 80.19 91 MET A C 1
ATOM 700 O O . MET A 1 91 ? -5.145 17.562 7.832 1 80.19 91 MET A O 1
ATOM 704 N N . ASN A 1 92 ? -5.008 16.297 9.836 1 91.25 92 ASN A N 1
ATOM 705 C CA . ASN A 1 92 ? -4.105 15.32 9.242 1 91.25 92 ASN A CA 1
ATOM 706 C C . ASN A 1 92 ? -4.871 14.141 8.656 1 91.25 92 ASN A C 1
ATOM 708 O O . ASN A 1 92 ? -5.887 13.719 9.211 1 91.25 92 ASN A O 1
ATOM 712 N N . GLY A 1 93 ? -4.449 13.719 7.504 1 94.44 93 GLY A N 1
ATOM 713 C CA . GLY A 1 93 ? -5.027 12.555 6.844 1 94.44 93 GLY A CA 1
ATOM 714 C C . GLY A 1 93 ? -4.004 11.492 6.5 1 94.44 93 GLY A C 1
ATOM 715 O O . GLY A 1 93 ? -2.797 11.727 6.621 1 94.44 93 GLY A O 1
ATOM 716 N N . PHE A 1 94 ? -4.504 10.336 6.152 1 97.56 94 PHE A N 1
ATOM 717 C CA . PHE A 1 94 ? -3.66 9.211 5.762 1 97.56 94 PHE A CA 1
ATOM 718 C C . PHE A 1 94 ? -3.475 9.172 4.25 1 97.56 94 PHE A C 1
ATOM 720 O O . PHE A 1 94 ? -4.414 9.438 3.496 1 97.56 94 PHE A O 1
ATOM 727 N N . ASN A 1 95 ? -2.336 8.828 3.848 1 98.19 95 ASN A N 1
ATOM 728 C CA . ASN A 1 95 ? -1.974 8.555 2.461 1 98.19 95 ASN A CA 1
ATOM 729 C C . ASN A 1 95 ? -1.205 7.242 2.33 1 98.19 95 ASN A C 1
ATOM 731 O O . ASN A 1 95 ? -0.43 6.883 3.217 1 98.19 95 ASN A O 1
ATOM 735 N N . SER A 1 96 ? -1.478 6.559 1.283 1 98.75 96 SER A N 1
ATOM 736 C CA . SER A 1 96 ? -0.642 5.426 0.898 1 98.75 96 SER A CA 1
ATOM 737 C C . SER A 1 96 ? 0.337 5.812 -0.206 1 98.75 96 SER A C 1
ATOM 739 O O . SER A 1 96 ? -0.051 6.434 -1.197 1 98.75 96 SER A O 1
ATOM 741 N N . ALA A 1 97 ? 1.56 5.477 -0.003 1 98.94 97 ALA A N 1
ATOM 742 C CA . ALA A 1 97 ? 2.578 5.75 -1.013 1 98.94 97 ALA A CA 1
ATOM 743 C C . ALA A 1 97 ? 3.461 4.527 -1.248 1 98.94 97 ALA A C 1
ATOM 745 O O . ALA A 1 97 ? 3.834 3.832 -0.3 1 98.94 97 ALA A O 1
ATOM 746 N N . ILE A 1 98 ? 3.783 4.27 -2.518 1 98.94 98 ILE A N 1
ATOM 747 C CA . ILE A 1 98 ? 4.766 3.246 -2.861 1 98.94 98 ILE A CA 1
ATOM 748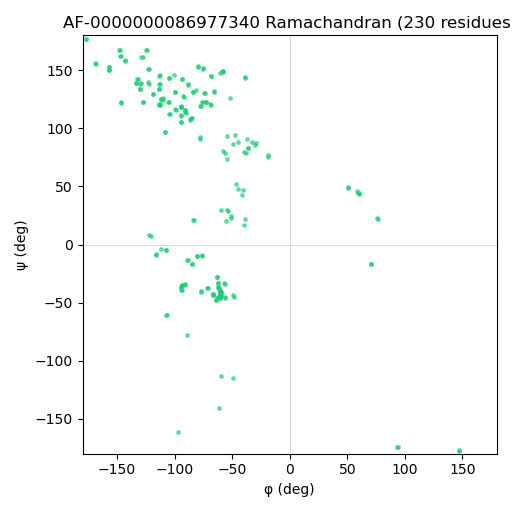 C C . ILE A 1 98 ? 6.004 3.904 -3.467 1 98.94 98 ILE A C 1
ATOM 750 O O . ILE A 1 98 ? 5.91 4.598 -4.484 1 98.94 98 ILE A O 1
ATOM 754 N N . VAL A 1 99 ? 7.086 3.693 -2.818 1 98.94 99 VAL A N 1
ATOM 755 C CA . VAL A 1 99 ? 8.359 4.23 -3.283 1 98.94 99 VAL A CA 1
ATOM 756 C C . VAL A 1 99 ? 9.281 3.088 -3.703 1 98.94 99 VAL A C 1
ATOM 758 O O . VAL A 1 99 ? 9.367 2.068 -3.014 1 98.94 99 VAL A O 1
ATOM 761 N N . CYS A 1 100 ? 9.914 3.25 -4.871 1 98.94 100 CYS A N 1
ATOM 762 C CA . CYS A 1 100 ? 10.938 2.328 -5.344 1 98.94 100 CYS A CA 1
ATOM 763 C C . CYS A 1 100 ? 12.336 2.875 -5.07 1 98.94 100 CYS A C 1
ATOM 765 O O . CYS A 1 100 ? 12.688 3.957 -5.543 1 98.94 100 CYS A O 1
ATOM 767 N N . ASP A 1 101 ? 13.023 2.172 -4.266 1 98.75 101 ASP A N 1
ATOM 768 C CA . ASP A 1 101 ? 14.438 2.426 -3.992 1 98.75 101 ASP A CA 1
ATOM 769 C C . ASP A 1 101 ? 15.328 1.566 -4.879 1 98.75 101 ASP A C 1
ATOM 771 O O . ASP A 1 101 ? 15.258 0.336 -4.84 1 98.75 101 ASP A O 1
ATOM 775 N N . ILE A 1 102 ? 16.156 2.297 -5.734 1 98.44 102 ILE A N 1
ATOM 776 C CA . ILE A 1 102 ? 17.062 1.641 -6.676 1 98.44 102 ILE A CA 1
ATOM 777 C C . ILE A 1 102 ? 18.5 1.806 -6.207 1 98.44 102 ILE A C 1
ATOM 779 O O . ILE A 1 102 ? 19.172 2.783 -6.562 1 98.44 102 ILE A O 1
ATOM 783 N N . PRO A 1 103 ? 18.984 0.799 -5.531 1 97.69 103 PRO A N 1
ATOM 784 C CA . PRO A 1 103 ? 20.312 0.95 -4.918 1 97.69 103 PRO A CA 1
ATOM 785 C C . PRO A 1 103 ? 21.406 1.208 -5.945 1 97.69 103 PRO A C 1
ATOM 787 O O . PRO A 1 103 ? 22.266 2.066 -5.734 1 97.69 103 PRO A O 1
ATOM 790 N N . ALA A 1 104 ? 21.344 0.544 -7.059 1 97.44 104 ALA A N 1
ATOM 791 C CA . ALA A 1 104 ? 22.406 0.64 -8.055 1 97.44 104 ALA A CA 1
ATOM 792 C C . ALA A 1 104 ? 22.516 2.061 -8.602 1 97.44 104 ALA A C 1
ATOM 794 O O . ALA A 1 104 ? 23.594 2.492 -9.008 1 97.44 104 ALA A O 1
ATOM 795 N N . LYS A 1 105 ? 21.453 2.77 -8.602 1 97.62 105 LYS A N 1
ATOM 796 C CA . LYS A 1 105 ? 21.422 4.121 -9.156 1 97.62 105 LYS A CA 1
ATOM 797 C C . LYS A 1 105 ? 21.328 5.164 -8.047 1 97.62 105 LYS A C 1
ATOM 799 O O . LYS A 1 105 ? 21.375 6.367 -8.312 1 97.62 105 LYS A O 1
ATOM 804 N N . LYS A 1 106 ? 21.188 4.668 -6.836 1 97.44 106 LYS A N 1
ATOM 805 C CA . LYS A 1 106 ? 20.969 5.566 -5.707 1 97.44 106 LYS A CA 1
ATOM 806 C C . LYS A 1 106 ? 19.828 6.547 -6.004 1 97.44 106 LYS A C 1
ATOM 808 O O . LYS A 1 106 ? 19.984 7.758 -5.836 1 97.44 106 LYS A O 1
ATOM 813 N N . GLU A 1 107 ? 18.766 5.961 -6.449 1 98.25 107 GLU A N 1
ATOM 814 C CA . GLU A 1 107 ? 17.609 6.734 -6.895 1 98.25 107 GLU A CA 1
ATOM 815 C C . GLU A 1 107 ? 16.312 6.215 -6.258 1 98.25 107 GLU A C 1
ATOM 817 O O . GLU A 1 107 ? 16.141 5.004 -6.102 1 98.25 107 GLU A O 1
ATOM 822 N N . TRP A 1 108 ? 15.469 7.207 -5.848 1 98.81 108 TRP A N 1
ATOM 823 C CA . TRP A 1 108 ? 14.102 6.875 -5.457 1 98.81 108 TRP A CA 1
ATOM 824 C C . TRP A 1 108 ? 13.109 7.281 -6.539 1 98.81 108 TRP A C 1
ATOM 826 O O . TRP A 1 108 ? 13.289 8.305 -7.203 1 98.81 108 TRP A O 1
ATOM 836 N N . LYS A 1 109 ? 12.117 6.473 -6.688 1 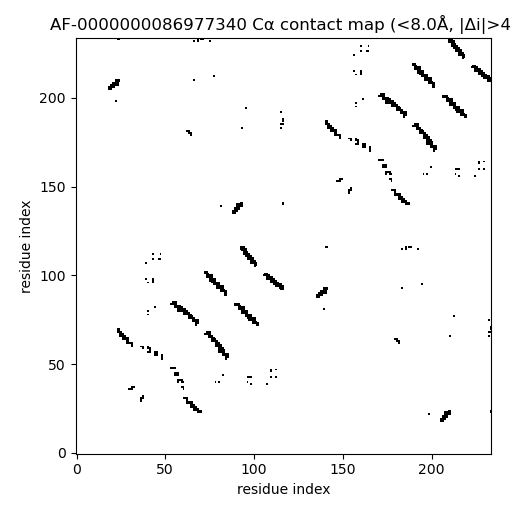98.69 109 LYS A N 1
ATOM 837 C CA . LYS A 1 109 ? 11.008 6.809 -7.57 1 98.69 109 LYS A CA 1
ATOM 838 C C . LYS A 1 109 ? 9.664 6.613 -6.871 1 98.69 109 LYS A C 1
ATOM 840 O O . LYS A 1 109 ? 9.469 5.621 -6.168 1 98.69 109 LYS A O 1
ATOM 845 N N . LEU A 1 110 ? 8.789 7.613 -7.023 1 98.88 110 LEU A N 1
ATOM 846 C CA . LEU A 1 110 ? 7.422 7.434 -6.555 1 98.88 110 LEU A CA 1
ATOM 847 C C . LEU A 1 110 ? 6.617 6.582 -7.535 1 98.88 110 LEU A C 1
ATOM 849 O O . LEU A 1 110 ? 6.434 6.965 -8.695 1 98.88 110 LEU A O 1
ATOM 853 N N . VAL A 1 111 ? 6.148 5.48 -7.082 1 98.69 111 VAL A N 1
ATOM 854 C CA . VAL A 1 111 ? 5.449 4.52 -7.93 1 98.69 111 VAL A CA 1
ATOM 855 C C . VAL A 1 111 ? 3.943 4.766 -7.863 1 98.69 111 VAL A C 1
ATOM 857 O O . VAL A 1 111 ? 3.242 4.648 -8.867 1 98.69 111 VAL A O 1
ATOM 860 N N . ALA A 1 112 ? 3.447 5.066 -6.742 1 98.69 112 ALA A N 1
ATOM 861 C CA . ALA A 1 112 ? 2.025 5.324 -6.539 1 98.69 112 ALA A CA 1
ATOM 862 C C . ALA A 1 112 ? 1.799 6.188 -5.301 1 98.69 112 ALA A C 1
ATOM 864 O O . ALA A 1 112 ? 2.58 6.137 -4.348 1 98.69 112 ALA A O 1
ATOM 865 N N . PHE A 1 113 ? 0.753 6.965 -5.336 1 98.75 113 PHE A N 1
ATOM 866 C CA . PHE A 1 113 ? 0.305 7.781 -4.211 1 98.75 113 PHE A CA 1
ATOM 867 C C . PHE A 1 113 ? -1.215 7.891 -4.195 1 98.75 113 PHE A C 1
ATOM 869 O O . PHE A 1 113 ? -1.826 8.281 -5.188 1 98.75 113 PHE A O 1
ATOM 876 N N . VAL A 1 114 ? -1.807 7.48 -3.104 1 98 114 VAL A N 1
ATOM 877 C CA . VAL A 1 114 ? -3.258 7.535 -2.971 1 98 114 VAL A CA 1
ATOM 878 C C . VAL A 1 114 ? -3.633 8.258 -1.68 1 98 114 VAL A C 1
ATOM 880 O O . VAL A 1 114 ? -3.215 7.852 -0.592 1 98 114 VAL A O 1
ATOM 883 N N . ARG A 1 115 ? -4.395 9.289 -1.885 1 96.38 115 ARG A N 1
ATOM 884 C CA . ARG A 1 115 ? -4.996 9.906 -0.707 1 96.38 115 ARG A CA 1
ATOM 885 C C . ARG A 1 115 ? -6.105 9.023 -0.139 1 96.38 115 ARG A C 1
ATOM 887 O O . ARG A 1 115 ? -7.055 8.68 -0.845 1 96.38 115 ARG A O 1
ATOM 894 N N . LEU A 1 116 ? -5.969 8.648 1.114 1 97.06 116 LEU A N 1
ATOM 895 C CA . LEU A 1 116 ? -6.961 7.754 1.708 1 97.06 116 LEU A CA 1
ATOM 896 C C . LEU A 1 116 ? -8.047 8.555 2.43 1 97.06 116 LEU A C 1
ATOM 898 O O . LEU A 1 116 ? -9.188 8.102 2.527 1 97.06 116 LEU A O 1
ATOM 902 N N . ASN A 1 117 ? -7.66 9.664 3.037 1 90.75 117 ASN A N 1
ATOM 903 C CA . ASN A 1 117 ? -8.641 10.586 3.604 1 90.75 117 ASN A CA 1
ATOM 904 C C . ASN A 1 117 ? -8.086 12 3.707 1 90.75 117 ASN A C 1
ATOM 906 O O . ASN A 1 117 ? -6.879 12.211 3.605 1 90.75 117 ASN A O 1
ATOM 910 N N . MET B 1 1 ? -11.758 70.125 21.562 1 24.86 1 MET B N 1
ATOM 911 C CA . MET B 1 1 ? -12.422 68.875 21.75 1 24.86 1 MET B CA 1
ATOM 912 C C . MET B 1 1 ? -11.883 67.812 20.766 1 24.86 1 MET B C 1
ATOM 914 O O . MET B 1 1 ? -12.438 66.75 20.656 1 24.86 1 MET B O 1
ATOM 918 N N . SER B 1 2 ? -11.227 68.062 19.766 1 27.53 2 SER B N 1
ATOM 919 C CA . SER B 1 2 ? -11.117 67.125 18.641 1 27.53 2 SER B CA 1
ATOM 920 C C . SER B 1 2 ? -10.492 65.812 19.078 1 27.53 2 SER B C 1
ATOM 922 O O . SER B 1 2 ? -9.711 65.812 20.031 1 27.53 2 SER B O 1
ATOM 924 N N . SER B 1 3 ? -11.047 64.688 18.297 1 26.95 3 SER B N 1
ATOM 925 C CA . SER B 1 3 ? -11.07 63.188 18.328 1 26.95 3 SER B CA 1
ATOM 926 C C . SER B 1 3 ? -9.664 62.625 18.25 1 26.95 3 SER B C 1
ATOM 928 O O . SER B 1 3 ? -9.273 61.812 19.109 1 26.95 3 SER B O 1
ATOM 930 N N . ALA B 1 4 ? -9.242 61.906 17.141 1 26.67 4 ALA B N 1
ATOM 931 C CA . ALA B 1 4 ? -9.18 60.5 16.828 1 26.67 4 ALA B CA 1
ATOM 932 C C . ALA B 1 4 ? -7.734 60 16.734 1 26.67 4 ALA B C 1
ATOM 934 O O . ALA B 1 4 ? -7.449 59 16.094 1 26.67 4 ALA B O 1
ATOM 935 N N . ALA B 1 5 ? -6.758 60.75 16.844 1 25.09 5 ALA B N 1
ATOM 936 C CA . ALA B 1 5 ? -5.676 60.25 15.992 1 25.09 5 ALA B CA 1
ATOM 937 C C . ALA B 1 5 ? -5.43 58.781 16.203 1 25.09 5 ALA B C 1
ATOM 939 O O . ALA B 1 5 ? -5.398 58 15.242 1 25.09 5 ALA B O 1
ATOM 940 N N . VAL B 1 6 ? -4.402 58.25 16.672 1 27.75 6 VAL B N 1
ATOM 941 C CA . VAL B 1 6 ? -3.369 57.438 16.016 1 27.75 6 VAL B CA 1
ATOM 942 C 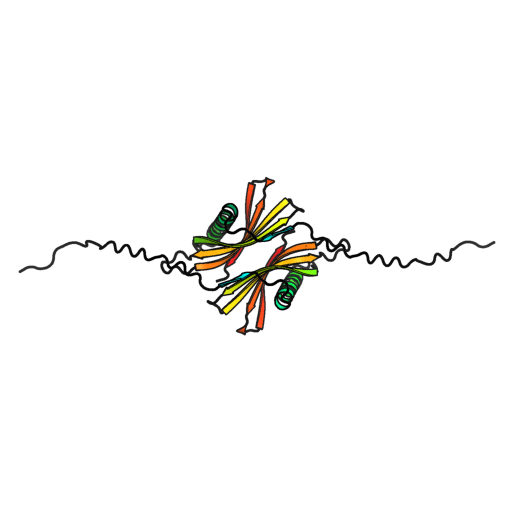C . VAL B 1 6 ? -3.662 55.938 16.234 1 27.75 6 VAL B C 1
ATOM 944 O O . VAL B 1 6 ? -4.461 55.594 17.094 1 27.75 6 VAL B O 1
ATOM 947 N N . VAL B 1 7 ? -2.498 54.906 16.016 1 27.61 7 VAL B N 1
ATOM 948 C CA . VAL B 1 7 ? -1.777 53.844 15.352 1 27.61 7 VAL B CA 1
ATOM 949 C C . VAL B 1 7 ? -2.045 52.5 16.062 1 27.61 7 VAL B C 1
ATOM 951 O O . VAL B 1 7 ? -2.248 52.469 17.281 1 27.61 7 VAL B O 1
ATOM 954 N N . GLN B 1 8 ? -2.076 51.312 15.164 1 26.36 8 GLN B N 1
ATOM 955 C CA . GLN B 1 8 ? -2.311 49.906 14.867 1 26.36 8 GLN B CA 1
ATOM 956 C C . GLN B 1 8 ? -1.446 49 15.742 1 26.36 8 GLN B C 1
ATOM 958 O O . GLN B 1 8 ? -0.26 48.812 15.469 1 26.36 8 GLN B O 1
ATOM 963 N N . GLY B 1 9 ? -1.048 49.219 16.859 1 28.36 9 GLY B N 1
ATOM 964 C CA . GLY B 1 9 ? -0.095 48.281 17.406 1 28.36 9 GLY B CA 1
ATOM 965 C C . GLY B 1 9 ? -0.604 46.844 17.359 1 28.36 9 GLY B C 1
ATOM 966 O O . GLY B 1 9 ? -1.56 46.5 18.062 1 28.36 9 GLY B O 1
ATOM 967 N N . GLN B 1 10 ? -0.642 46.156 16.109 1 26.95 10 GLN B N 1
ATOM 968 C CA . GLN B 1 10 ? -1.123 44.781 15.914 1 26.95 10 GLN B CA 1
ATOM 969 C C . GLN B 1 10 ? -0.512 43.844 16.953 1 26.95 10 GLN B C 1
ATOM 971 O O . GLN B 1 10 ? 0.694 43.875 17.203 1 26.95 10 GLN B O 1
ATOM 976 N N . ASN B 1 11 ? -1.162 43.562 18.094 1 28.02 11 ASN B N 1
ATOM 977 C CA . ASN B 1 11 ? -1.013 42.406 18.969 1 28.02 11 ASN B CA 1
ATOM 978 C C . ASN B 1 11 ? -0.656 41.156 18.188 1 28.02 11 ASN B C 1
ATOM 980 O O . ASN B 1 11 ? -1.397 40.719 17.297 1 28.02 11 ASN B O 1
ATOM 984 N N . ASN B 1 12 ? 0.61 40.875 17.953 1 30.48 12 ASN B N 1
ATOM 985 C CA . ASN B 1 12 ? 1.15 39.625 17.453 1 30.48 12 ASN B CA 1
ATOM 986 C C . ASN B 1 12 ? 0.527 38.406 18.172 1 30.48 12 ASN B C 1
ATOM 988 O O . ASN B 1 12 ? 0.86 38.125 19.328 1 30.48 12 ASN B O 1
ATOM 992 N N . VAL B 1 13 ? -0.798 38.25 18.359 1 32.69 13 VAL B N 1
ATOM 993 C CA . VAL B 1 13 ? -1.375 37 18.781 1 32.69 13 VAL B CA 1
ATOM 994 C C . VAL B 1 13 ? -0.642 35.844 18.109 1 32.69 13 VAL B C 1
ATOM 996 O O . VAL B 1 13 ? -0.683 35.688 16.891 1 32.69 13 VAL B O 1
ATOM 999 N N . LEU B 1 14 ? 0.543 35.469 18.594 1 35.09 14 LEU B N 1
ATOM 1000 C CA . LEU B 1 14 ? 1.163 34.188 18.266 1 35.09 14 LEU B CA 1
ATOM 1001 C C . LEU B 1 14 ? 0.132 33.062 18.266 1 35.09 14 LEU B C 1
ATOM 1003 O O . LEU B 1 14 ? -0.295 32.594 19.328 1 35.09 14 LEU B O 1
ATOM 1007 N N . LEU B 1 15 ? -1.039 33.156 17.766 1 34.03 15 LEU B N 1
ATOM 1008 C CA . LEU B 1 15 ? -1.988 32.062 17.672 1 34.03 15 LEU B CA 1
ATOM 1009 C C . LEU B 1 15 ? -1.277 30.75 17.297 1 34.03 15 LEU B C 1
ATOM 1011 O O . LEU B 1 15 ? -1.603 30.125 16.281 1 34.03 15 LEU B O 1
ATOM 1015 N N . GLY B 1 16 ? -0.069 30.656 17.531 1 38.72 16 GLY B N 1
ATOM 1016 C CA . GLY B 1 16 ? 0.612 29.391 17.281 1 38.72 16 GLY B CA 1
ATOM 1017 C C . GLY B 1 16 ? -0.029 28.219 17.984 1 38.72 16 GLY B C 1
ATOM 1018 O O . GLY B 1 16 ? 0.401 27.828 19.078 1 38.72 16 GLY B O 1
ATOM 1019 N N . GLY B 1 17 ? -1.297 28.141 18.266 1 39.62 17 GLY B N 1
ATOM 1020 C CA . GLY B 1 17 ? -1.836 27.031 19.016 1 39.62 17 GLY B CA 1
ATOM 1021 C C . GLY B 1 17 ? -1.2 25.703 18.656 1 39.62 17 GLY B C 1
ATOM 1022 O O . GLY B 1 17 ? -0.492 25.594 17.656 1 39.62 17 GLY B O 1
ATOM 1023 N N . PRO B 1 18 ? -1.036 24.812 19.688 1 42.41 18 PRO B N 1
ATOM 1024 C CA . PRO B 1 18 ? -0.53 23.469 19.375 1 42.41 18 PRO B CA 1
ATOM 1025 C C . PRO B 1 18 ? -1.057 22.953 18.047 1 42.41 18 PRO B C 1
ATOM 1027 O O . PRO B 1 18 ? -2.211 23.203 17.688 1 42.41 18 PRO B O 1
ATOM 1030 N N . GLN B 1 19 ? -0.57 23.234 16.891 1 47.59 19 GLN B N 1
ATOM 1031 C CA . GLN B 1 19 ? -0.988 22.547 15.672 1 47.59 19 GLN B CA 1
ATOM 1032 C C . GLN B 1 19 ? -1.66 21.219 15.992 1 47.59 19 GLN B C 1
ATOM 1034 O O . GLN B 1 19 ? -1.074 20.359 16.672 1 47.59 19 GLN B O 1
ATOM 1039 N N . SER B 1 20 ? -2.871 21.188 16.453 1 54.06 20 SER B N 1
ATOM 1040 C CA . SER B 1 20 ? -3.654 20 16.75 1 54.06 20 SER B CA 1
ATOM 1041 C C . SER B 1 20 ? -3.256 18.844 15.844 1 54.06 20 SER B C 1
ATOM 1043 O O . SER B 1 20 ? -3.305 18.953 14.617 1 54.06 20 SER B O 1
ATOM 1045 N N . ASP B 1 21 ? -2.203 18 16.219 1 68.25 21 ASP B N 1
ATOM 1046 C CA . ASP B 1 21 ? -1.66 16.75 15.703 1 68.25 21 ASP B CA 1
ATOM 1047 C C . ASP B 1 21 ? -2.762 15.711 15.516 1 68.25 21 ASP B C 1
ATOM 1049 O O . ASP B 1 21 ? -2.537 14.516 15.719 1 68.25 21 ASP B O 1
ATOM 1053 N N . ILE B 1 22 ? -4.008 16.188 15.383 1 83.44 22 ILE B N 1
ATOM 1054 C CA . ILE B 1 22 ? -5.074 15.188 15.289 1 83.44 22 ILE B CA 1
ATOM 1055 C C . ILE B 1 22 ? -5.074 14.555 13.906 1 83.44 22 ILE B C 1
ATOM 1057 O O . ILE B 1 22 ? -5.051 15.258 12.891 1 83.44 22 ILE B O 1
ATOM 1061 N N . VAL B 1 23 ? -4.941 13.289 13.875 1 88.88 23 VAL B N 1
ATOM 1062 C CA . VAL B 1 23 ? -5.121 12.531 12.641 1 88.88 23 VAL B CA 1
ATOM 1063 C C . VAL B 1 23 ? -6.555 12.016 12.562 1 88.88 23 VAL B C 1
ATOM 1065 O O . VAL B 1 23 ? -7.062 11.414 13.508 1 88.88 23 VAL B O 1
ATOM 1068 N N . ILE B 1 24 ? -7.25 12.445 11.539 1 92.06 24 ILE B N 1
ATOM 1069 C CA . ILE B 1 24 ? -8.617 11.977 11.344 1 92.06 24 ILE B CA 1
ATOM 1070 C C . ILE B 1 24 ? -8.602 10.539 10.836 1 92.06 24 ILE B C 1
ATOM 1072 O O . ILE B 1 24 ? -7.949 10.234 9.828 1 92.06 24 ILE B O 1
ATOM 1076 N N . GLY B 1 25 ? -9.422 9.695 11.523 1 94.56 25 GLY B N 1
ATOM 1077 C CA . GLY B 1 25 ? -9.438 8.281 11.172 1 94.56 25 GLY B CA 1
ATOM 1078 C C . GLY B 1 25 ? -8.484 7.457 12.016 1 94.56 25 GLY B C 1
ATOM 1079 O O . GLY B 1 25 ? -7.949 7.938 13.016 1 94.56 25 GLY B O 1
ATOM 1080 N N . SER B 1 26 ? -8.336 6.25 11.734 1 97.19 26 SER B N 1
ATOM 1081 C CA . SER B 1 26 ? -7.441 5.316 12.406 1 97.19 26 SER B CA 1
ATOM 1082 C C . SER B 1 26 ? -6.902 4.27 11.445 1 97.19 26 SER B C 1
ATOM 1084 O O . SER B 1 26 ? -7.344 4.188 10.297 1 97.19 26 SER B O 1
ATOM 1086 N N . TRP B 1 27 ? -5.926 3.564 11.883 1 98 27 TRP B N 1
ATOM 1087 C CA . TRP B 1 27 ? -5.375 2.482 11.07 1 98 27 TRP B CA 1
ATOM 1088 C C . TRP B 1 27 ? -4.875 1.345 11.961 1 98 27 TRP B C 1
ATOM 1090 O O . TRP B 1 27 ? -4.668 1.53 13.156 1 98 27 TRP B O 1
ATOM 1100 N N . LYS B 1 28 ? -4.707 0.196 11.375 1 98.56 28 LYS B N 1
ATOM 1101 C CA . LYS B 1 28 ? -4.133 -0.976 12.031 1 98.56 28 LYS B CA 1
ATOM 1102 C C . LYS B 1 28 ? -3.547 -1.946 11.008 1 98.56 28 LYS B C 1
ATOM 1104 O O . LYS B 1 28 ? -3.975 -1.969 9.852 1 98.56 28 LYS B O 1
ATOM 1109 N N . PRO B 1 29 ? -2.566 -2.697 11.445 1 98.44 29 PRO B N 1
ATOM 1110 C CA . PRO B 1 29 ? -2.176 -3.822 10.594 1 98.44 29 PRO B CA 1
ATOM 1111 C C . PRO B 1 29 ? -3.326 -4.789 10.328 1 98.44 29 PRO B C 1
ATOM 1113 O O . PRO B 1 29 ? -4.215 -4.941 11.172 1 98.44 29 PRO B O 1
ATOM 1116 N N . VAL B 1 30 ? -3.271 -5.391 9.164 1 98.69 30 VAL B N 1
ATOM 1117 C CA . VAL B 1 30 ? -4.309 -6.375 8.883 1 98.69 30 VAL B CA 1
ATOM 1118 C C . VAL B 1 30 ? -3.971 -7.691 9.578 1 98.69 30 VAL B C 1
ATOM 1120 O O . VAL B 1 30 ? -2.805 -7.965 9.875 1 98.69 30 VAL B O 1
ATOM 1123 N N . ASP B 1 31 ? -4.984 -8.453 9.898 1 98.56 31 ASP B N 1
ATOM 1124 C CA . ASP B 1 31 ? -4.844 -9.844 10.32 1 98.56 31 ASP B CA 1
ATOM 1125 C C . ASP B 1 31 ? -4.895 -10.789 9.125 1 98.56 31 ASP B C 1
ATOM 1127 O O . ASP B 1 31 ? -5.961 -11.008 8.547 1 98.56 31 ASP B O 1
ATOM 1131 N N . ILE B 1 32 ? -3.799 -11.453 8.828 1 98.69 32 ILE B N 1
ATOM 1132 C CA . ILE B 1 32 ? -3.695 -12.25 7.613 1 98.69 32 ILE B CA 1
ATOM 1133 C C . ILE B 1 32 ? -4.477 -13.555 7.785 1 98.69 32 ILE B C 1
ATOM 1135 O O . ILE B 1 32 ? -4.715 -14.273 6.812 1 98.69 32 ILE B O 1
ATOM 1139 N N . LYS B 1 33 ? -4.875 -13.789 8.938 1 98.5 33 LYS B N 1
ATOM 1140 C CA . LYS B 1 33 ? -5.684 -14.984 9.164 1 98.5 33 LYS B CA 1
ATOM 1141 C C . LYS B 1 33 ? -7.168 -14.688 8.961 1 98.5 33 LYS B C 1
ATOM 1143 O O . LYS B 1 33 ? -7.988 -15.609 8.922 1 98.5 33 LYS B O 1
ATOM 1148 N N . ASP B 1 34 ? -7.508 -13.461 8.906 1 98.62 34 ASP B N 1
ATOM 1149 C CA . ASP B 1 34 ? -8.891 -13.055 8.672 1 98.62 34 ASP B CA 1
ATOM 1150 C C . ASP B 1 34 ? -9.336 -13.406 7.254 1 98.62 34 ASP B C 1
ATOM 1152 O O . ASP B 1 34 ? -8.758 -12.922 6.277 1 98.62 34 ASP B O 1
ATOM 1156 N N . GLN B 1 35 ? -10.359 -14.211 7.141 1 98.69 35 GLN B N 1
ATOM 1157 C CA . GLN B 1 35 ? -10.852 -14.656 5.84 1 98.69 35 GLN B CA 1
ATOM 1158 C C . GLN B 1 35 ? -11.336 -13.477 5.004 1 98.69 35 GLN B C 1
ATOM 1160 O O . GLN B 1 35 ? -11.195 -13.477 3.779 1 98.69 35 GLN B O 1
ATOM 1165 N N . TYR B 1 36 ? -11.891 -12.445 5.629 1 98.75 36 TYR B N 1
ATOM 1166 C CA . TYR B 1 36 ? -12.336 -11.258 4.918 1 98.75 36 TYR B CA 1
ATOM 1167 C C . TYR B 1 36 ? -11.172 -10.586 4.191 1 98.75 36 TYR B C 1
ATOM 1169 O O . TYR B 1 36 ? -11.305 -10.188 3.033 1 98.75 36 TYR B O 1
ATOM 1177 N N . VAL B 1 37 ? -10.039 -10.578 4.875 1 98.94 37 VAL B N 1
ATOM 1178 C CA . VAL B 1 37 ? -8.828 -9.984 4.309 1 98.94 37 VAL B CA 1
ATOM 1179 C C . VAL B 1 37 ? -8.359 -10.812 3.117 1 98.94 37 VAL B C 1
ATOM 1181 O O . VAL B 1 37 ? -7.992 -10.266 2.076 1 98.94 37 VAL B O 1
ATOM 1184 N N . GLN B 1 38 ? -8.375 -12.109 3.258 1 98.94 38 GLN B N 1
ATOM 1185 C CA . GLN B 1 38 ? -7.98 -12.984 2.154 1 98.94 38 GLN B CA 1
ATOM 1186 C C . GLN B 1 38 ? -8.914 -12.812 0.959 1 98.94 38 GLN B C 1
ATOM 1188 O O . GLN B 1 38 ? -8.469 -12.781 -0.188 1 98.94 38 GLN B O 1
ATOM 1193 N N . GLU B 1 39 ? -10.172 -12.602 1.214 1 98.88 39 GLU B N 1
ATOM 1194 C CA . GLU B 1 39 ? -11.141 -12.422 0.134 1 98.88 39 GLU B CA 1
ATOM 1195 C C . GLU B 1 39 ? -10.953 -11.07 -0.553 1 98.88 39 GLU B C 1
ATOM 1197 O O . GLU B 1 39 ? -11.148 -10.953 -1.765 1 98.88 39 GLU B O 1
ATOM 1202 N N . LEU B 1 40 ? -10.633 -10.078 0.189 1 98.94 40 LEU B N 1
ATOM 1203 C CA . LEU B 1 40 ? -10.32 -8.789 -0.411 1 98.94 40 LEU B CA 1
ATOM 1204 C C . LEU B 1 40 ? -9.117 -8.898 -1.347 1 98.94 40 LEU B C 1
ATOM 1206 O O . LEU B 1 40 ? -9.117 -8.312 -2.432 1 98.94 40 LEU B O 1
ATOM 1210 N N . GLY B 1 41 ? -8.117 -9.664 -0.86 1 98.94 41 GLY B N 1
ATOM 1211 C CA . GLY B 1 41 ? -6.973 -9.914 -1.724 1 98.94 41 GLY B CA 1
ATOM 1212 C C . GLY B 1 41 ? -7.344 -10.633 -3.008 1 98.94 41 GLY B C 1
ATOM 1213 O O . GLY B 1 41 ? -6.891 -10.258 -4.09 1 98.94 41 GLY B O 1
ATOM 1214 N N . ARG B 1 42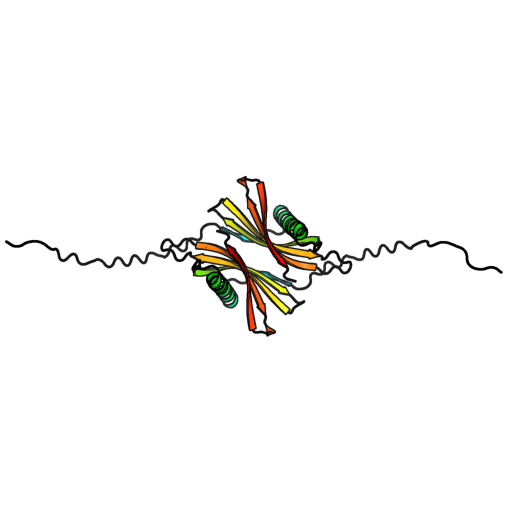 ? -8.117 -11.617 -2.857 1 98.81 42 ARG B N 1
ATOM 1215 C CA . ARG B 1 42 ? -8.57 -12.359 -4.031 1 98.81 42 ARG B CA 1
ATOM 1216 C C . ARG B 1 42 ? -9.344 -11.445 -4.984 1 98.81 42 ARG B C 1
ATOM 1218 O O . ARG B 1 42 ? -9.094 -11.453 -6.191 1 98.81 42 ARG B O 1
ATOM 1225 N N . PHE B 1 43 ? -10.18 -10.664 -4.422 1 98.94 43 PHE B N 1
ATOM 1226 C CA . PHE B 1 43 ? -10.93 -9.695 -5.211 1 98.94 43 PHE B CA 1
ATOM 1227 C C . PHE B 1 43 ? -9.992 -8.781 -5.988 1 98.94 43 PHE B C 1
ATOM 1229 O O . PHE B 1 43 ? -10.203 -8.531 -7.176 1 98.94 43 PHE B O 1
ATOM 1236 N N . ALA B 1 44 ? -9 -8.32 -5.328 1 98.88 44 ALA B N 1
ATOM 1237 C CA . ALA B 1 44 ? -8.062 -7.379 -5.949 1 98.88 44 ALA B CA 1
ATOM 1238 C C . ALA B 1 44 ? -7.363 -8.008 -7.148 1 98.88 44 ALA B C 1
ATOM 1240 O O . ALA B 1 44 ? -7.242 -7.387 -8.203 1 98.88 44 ALA B O 1
ATOM 1241 N N . VAL B 1 45 ? -6.922 -9.242 -6.992 1 98.62 45 VAL B N 1
ATOM 1242 C CA . VAL B 1 45 ? -6.211 -9.93 -8.062 1 98.62 45 VAL B CA 1
ATOM 1243 C C . VAL B 1 45 ? -7.16 -10.188 -9.234 1 98.62 45 VAL B C 1
ATOM 1245 O O . VAL B 1 45 ? -6.801 -9.977 -10.391 1 98.62 45 VAL B O 1
ATOM 1248 N N . MET B 1 46 ? -8.336 -10.594 -8.922 1 98 46 MET B N 1
ATOM 1249 C CA . MET B 1 46 ? -9.32 -10.875 -9.961 1 98 46 MET B CA 1
ATOM 1250 C C . MET B 1 46 ? -9.672 -9.609 -10.727 1 98 46 MET B C 1
ATOM 1252 O O . MET B 1 46 ? -9.734 -9.617 -11.961 1 98 46 MET B O 1
ATOM 1256 N N . GLU B 1 47 ? -9.961 -8.516 -10.031 1 98.44 47 GLU B N 1
ATOM 1257 C CA . GLU B 1 47 ? -10.297 -7.25 -10.672 1 98.44 47 GLU B CA 1
ATOM 1258 C C . GLU B 1 47 ? -9.164 -6.758 -11.562 1 98.44 47 GLU B C 1
ATOM 1260 O O . GLU B 1 47 ? -9.398 -6.254 -12.664 1 98.44 47 GLU B O 1
ATOM 1265 N N . HIS B 1 48 ? -7.953 -6.926 -11.055 1 98.12 48 HIS B N 1
ATOM 1266 C CA . HIS B 1 48 ? -6.801 -6.543 -11.859 1 98.12 48 HIS B CA 1
ATOM 1267 C C . HIS B 1 48 ? -6.707 -7.387 -13.133 1 98.12 48 HIS B C 1
ATOM 1269 O O . HIS B 1 48 ? -6.441 -6.859 -14.211 1 98.12 48 HIS B O 1
ATOM 1275 N N . ASP B 1 49 ? -6.871 -8.633 -12.961 1 95.81 49 ASP B N 1
ATOM 1276 C CA . ASP B 1 49 ? -6.73 -9.555 -14.078 1 95.81 49 ASP B CA 1
ATOM 1277 C C . ASP B 1 49 ? -7.762 -9.258 -15.172 1 95.81 49 ASP B C 1
ATOM 1279 O O . ASP B 1 49 ? -7.473 -9.398 -16.359 1 95.81 49 ASP B O 1
ATOM 1283 N N . LYS B 1 50 ? -8.961 -8.891 -14.742 1 96.25 50 LYS B N 1
ATOM 1284 C CA . LYS B 1 50 ? -10.008 -8.531 -15.703 1 96.25 50 LYS B CA 1
ATOM 1285 C C . LYS B 1 50 ? -9.547 -7.402 -16.609 1 96.25 50 LYS B C 1
ATOM 1287 O O . LYS B 1 50 ? -9.883 -7.379 -17.797 1 96.25 50 LYS B O 1
ATOM 1292 N N . LYS B 1 51 ? -8.758 -6.5 -16.156 1 95.38 51 LYS B N 1
ATOM 1293 C CA . LYS B 1 51 ? -8.352 -5.305 -16.891 1 95.38 51 LYS B CA 1
ATOM 1294 C C . LYS B 1 51 ? -7.027 -5.523 -17.609 1 95.38 51 LYS B C 1
ATOM 1296 O O . LYS B 1 51 ? -6.832 -5.031 -18.734 1 95.38 51 LYS B O 1
ATOM 1301 N N . SER B 1 52 ? -6.16 -6.246 -16.969 1 92.5 52 SER B N 1
ATOM 1302 C CA . SER B 1 52 ? -4.793 -6.352 -17.484 1 92.5 52 SER B CA 1
ATOM 1303 C C . SER B 1 52 ? -4.645 -7.535 -18.438 1 92.5 52 SER B C 1
ATOM 1305 O O . SER B 1 52 ? -3.785 -7.523 -19.312 1 92.5 52 SER B O 1
ATOM 1307 N N . GLY B 1 53 ? -5.289 -8.578 -18.25 1 90.62 53 GLY B N 1
ATOM 1308 C CA . GLY B 1 53 ? -5.145 -9.781 -19.047 1 90.62 53 GLY B CA 1
ATOM 1309 C C . GLY B 1 53 ? -3.895 -10.578 -18.703 1 90.62 53 GLY B C 1
ATOM 1310 O O . GLY B 1 53 ? -3.428 -11.383 -19.516 1 90.62 53 GLY B O 1
ATOM 1311 N N . GLU B 1 54 ? -3.336 -10.438 -17.578 1 89.94 54 GLU B N 1
ATOM 1312 C CA . GLU B 1 54 ? -2.08 -11.078 -17.188 1 89.94 54 GLU B CA 1
ATOM 1313 C C . GLU B 1 54 ? -2.318 -12.484 -16.656 1 89.94 54 GLU B C 1
ATOM 1315 O O . GLU B 1 54 ? -1.388 -13.289 -16.562 1 89.94 54 GLU B O 1
ATOM 1320 N N . HIS B 1 55 ? -3.582 -12.766 -16.312 1 90.94 55 HIS B N 1
ATOM 1321 C CA . HIS B 1 55 ? -3.996 -14.078 -15.828 1 90.94 55 HIS B CA 1
ATOM 1322 C C . HIS B 1 55 ? -3.242 -14.453 -14.562 1 90.94 55 HIS B C 1
ATOM 1324 O O . HIS B 1 55 ? -2.721 -15.57 -14.453 1 90.94 55 HIS B O 1
ATOM 1330 N N . LEU B 1 56 ? -3.096 -13.547 -13.633 1 93.25 56 LEU B N 1
ATOM 1331 C CA . LEU B 1 56 ? -2.52 -13.812 -12.32 1 93.25 56 LEU B CA 1
ATOM 1332 C C . LEU B 1 56 ? -3.443 -14.695 -11.492 1 93.25 56 LEU B C 1
ATOM 1334 O O . LEU B 1 56 ? -4.668 -14.586 -11.594 1 93.25 56 LEU B O 1
ATOM 1338 N N . ILE B 1 57 ? -2.834 -15.57 -10.672 1 94 57 ILE B N 1
ATOM 1339 C CA . ILE B 1 57 ? -3.582 -16.422 -9.766 1 94 57 ILE B CA 1
ATOM 1340 C C . ILE B 1 57 ? -3.312 -16 -8.32 1 94 57 ILE B C 1
ATOM 1342 O O . ILE B 1 57 ? -2.156 -15.93 -7.895 1 94 57 ILE B O 1
ATOM 1346 N N . PHE B 1 58 ? -4.406 -15.742 -7.656 1 96.81 58 PHE B N 1
ATOM 1347 C CA . PHE B 1 58 ? -4.297 -15.367 -6.25 1 96.81 58 PHE B CA 1
ATOM 1348 C C . PHE B 1 58 ? -3.773 -16.531 -5.422 1 96.81 58 PHE B C 1
ATOM 1350 O O . PHE B 1 58 ? -4.277 -17.656 -5.531 1 96.81 58 PHE B O 1
ATOM 1357 N N . GLU B 1 59 ? -2.764 -16.281 -4.586 1 96.62 59 GLU B N 1
ATOM 1358 C CA . GLU B 1 59 ? -2.291 -17.281 -3.627 1 96.62 59 GLU B CA 1
ATOM 1359 C C . GLU B 1 59 ? -2.715 -16.922 -2.205 1 96.62 59 GLU B C 1
ATOM 1361 O O . GLU B 1 59 ? -3.469 -17.656 -1.571 1 96.62 59 GLU B O 1
ATOM 1366 N N . LYS B 1 60 ? -2.258 -15.727 -1.702 1 98.12 60 LYS B N 1
ATOM 1367 C CA . LYS B 1 60 ? -2.57 -15.312 -0.336 1 98.12 60 LYS B CA 1
ATOM 1368 C C . LYS B 1 60 ? -2.189 -13.859 -0.1 1 98.12 60 LYS B C 1
ATOM 1370 O O . LYS B 1 60 ? -1.348 -13.305 -0.813 1 98.12 60 LYS B O 1
ATOM 1375 N N . VAL B 1 61 ? -2.852 -13.266 0.868 1 98.81 61 VAL B N 1
ATOM 1376 C CA . VAL B 1 61 ? -2.379 -12.023 1.469 1 98.81 61 VAL B CA 1
ATOM 1377 C C . VAL B 1 61 ? -1.352 -12.328 2.555 1 98.81 61 VAL B C 1
ATOM 1379 O O . VAL B 1 61 ? -1.594 -13.164 3.43 1 98.81 61 VAL B O 1
ATOM 1382 N N . VAL B 1 62 ? -0.237 -11.656 2.523 1 98.69 62 VAL B N 1
ATOM 1383 C CA . VAL B 1 62 ? 0.81 -12.008 3.479 1 98.69 62 VAL B CA 1
ATOM 1384 C C . VAL B 1 62 ? 1.059 -10.836 4.426 1 98.69 62 VAL B C 1
ATOM 1386 O O . VAL B 1 62 ? 1.778 -10.977 5.418 1 98.69 62 VAL B O 1
ATOM 1389 N N . GLY B 1 63 ? 0.48 -9.648 4.188 1 98.69 63 GLY B N 1
ATOM 1390 C CA . GLY B 1 63 ? 0.65 -8.469 5.02 1 98.69 63 GLY B CA 1
ATOM 1391 C C . GLY B 1 63 ? -0.177 -7.285 4.547 1 98.69 63 GLY B C 1
ATOM 1392 O O . GLY B 1 63 ? -0.929 -7.395 3.576 1 98.69 63 GLY B O 1
ATOM 1393 N N . GLY B 1 64 ? -0.142 -6.199 5.266 1 98.81 64 GLY B N 1
ATOM 1394 C CA . GLY B 1 64 ? -0.874 -4.996 4.906 1 98.81 64 GLY B CA 1
ATOM 1395 C C . GLY B 1 64 ? -1.364 -4.215 6.109 1 98.81 64 GLY B C 1
ATOM 1396 O O . GLY B 1 64 ? -1.063 -4.566 7.25 1 98.81 64 GLY B O 1
ATOM 1397 N N . PHE B 1 65 ? -2.08 -3.15 5.859 1 98.88 65 PHE B N 1
ATOM 1398 C CA . PHE B 1 65 ? -2.76 -2.346 6.867 1 98.88 65 PHE B CA 1
ATOM 1399 C C . PHE B 1 65 ? -4.102 -1.847 6.348 1 98.88 65 PHE B C 1
ATOM 1401 O O . PHE B 1 65 ? -4.344 -1.836 5.141 1 98.88 65 PHE B O 1
ATOM 1408 N N . MET B 1 66 ? -4.914 -1.539 7.25 1 98.75 66 MET B N 1
ATOM 1409 C CA . MET B 1 66 ? -6.211 -0.964 6.914 1 98.75 66 MET B CA 1
ATOM 1410 C C . MET B 1 66 ? -6.391 0.398 7.574 1 98.75 66 MET B C 1
ATOM 1412 O O . MET B 1 66 ? -5.965 0.603 8.711 1 98.75 66 MET B O 1
ATOM 1416 N N . VAL B 1 67 ? -6.93 1.328 6.875 1 98.75 67 VAL B N 1
ATOM 1417 C CA . VAL B 1 67 ? -7.277 2.664 7.348 1 98.75 67 VAL B CA 1
ATOM 1418 C C . VAL B 1 67 ? -8.797 2.828 7.359 1 98.75 67 VAL B C 1
ATOM 1420 O O . VAL B 1 67 ? -9.461 2.57 6.352 1 98.75 67 VAL B O 1
ATOM 1423 N N . GLU B 1 68 ? -9.273 3.113 8.531 1 98.38 68 GLU B N 1
ATOM 1424 C CA . GLU B 1 68 ? -10.664 3.541 8.648 1 98.38 68 GLU B CA 1
ATOM 1425 C C . GLU B 1 68 ? -10.797 5.047 8.438 1 98.38 68 GLU B C 1
ATOM 1427 O O . GLU B 1 68 ? -10.328 5.836 9.266 1 98.38 68 GLU B O 1
ATOM 1432 N N . SER B 1 69 ? -11.352 5.402 7.312 1 96.88 69 SER B N 1
ATOM 1433 C CA . SER B 1 69 ? -11.609 6.809 7.023 1 96.88 69 SER B CA 1
ATOM 1434 C C . SER B 1 69 ? -12.945 7.258 7.609 1 96.88 69 SER B C 1
ATOM 1436 O O . SER B 1 69 ? -14.008 6.93 7.074 1 96.88 69 SER B O 1
ATOM 1438 N N . SER B 1 70 ? -12.891 8.039 8.609 1 94.06 70 SER B N 1
ATOM 1439 C CA . SER B 1 70 ? -14.102 8.516 9.266 1 94.06 70 SER B CA 1
ATOM 1440 C C . SER B 1 70 ? -14.719 9.68 8.5 1 94.06 70 SER B C 1
ATOM 1442 O O . SER B 1 70 ? -15.867 10.055 8.75 1 94.06 70 SER B O 1
ATOM 1444 N N . ILE B 1 71 ? -13.977 10.172 7.547 1 92.12 71 ILE B N 1
ATOM 1445 C CA . ILE B 1 71 ? -14.484 11.312 6.797 1 92.12 71 ILE B CA 1
ATOM 1446 C C . ILE B 1 71 ? -15.539 10.844 5.793 1 92.12 71 ILE B C 1
ATOM 1448 O O . ILE B 1 71 ? -16.578 11.484 5.625 1 92.12 71 ILE B O 1
ATOM 1452 N N . ASP B 1 72 ? -15.328 9.773 5.156 1 94.81 72 ASP B N 1
ATOM 1453 C CA . ASP B 1 72 ? -16.266 9.328 4.133 1 94.81 72 ASP B CA 1
ATOM 1454 C C . ASP B 1 72 ? -16.828 7.945 4.465 1 94.81 72 ASP B C 1
ATOM 1456 O O . ASP B 1 72 ? -17.578 7.375 3.682 1 94.81 72 ASP B O 1
ATOM 1460 N N . ASN B 1 73 ? -16.531 7.473 5.594 1 97.06 73 ASN B N 1
ATOM 1461 C CA . ASN B 1 73 ? -17.031 6.203 6.094 1 97.06 73 ASN B CA 1
ATOM 1462 C C . ASN B 1 73 ? -16.656 5.043 5.18 1 97.06 73 ASN B C 1
ATOM 1464 O O . ASN B 1 73 ? -17.484 4.211 4.836 1 97.06 73 ASN B O 1
ATOM 1468 N N . LYS B 1 74 ? -15.438 5.008 4.766 1 98.25 74 LYS B N 1
ATOM 1469 C CA . LYS B 1 74 ? -14.867 3.932 3.963 1 98.25 74 LYS B CA 1
ATOM 1470 C C . LYS B 1 74 ? -13.648 3.316 4.652 1 98.25 74 LYS B C 1
ATOM 1472 O O . LYS B 1 74 ? -13.031 3.951 5.508 1 98.25 74 LYS B O 1
ATOM 1477 N N . ASN B 1 75 ? -13.422 2.049 4.367 1 98.75 75 ASN B N 1
ATOM 1478 C CA . ASN B 1 75 ? -12.227 1.352 4.828 1 98.75 75 ASN B CA 1
ATOM 1479 C C . ASN B 1 75 ? -11.281 1.034 3.67 1 98.75 75 ASN B C 1
ATOM 1481 O O . ASN B 1 75 ? -11.695 0.43 2.678 1 98.75 75 ASN B O 1
ATOM 1485 N N . TYR B 1 76 ? -10.062 1.474 3.801 1 98.88 76 TYR B N 1
ATOM 1486 C CA . TYR B 1 76 ? -9.055 1.195 2.783 1 98.88 76 TYR B CA 1
ATOM 1487 C C . TYR B 1 76 ? -8.078 0.123 3.256 1 98.88 76 TYR B C 1
ATOM 1489 O O . TYR B 1 76 ? -7.43 0.281 4.293 1 98.88 76 TYR B O 1
ATOM 1497 N N . TYR B 1 77 ? -7.988 -0.933 2.49 1 98.94 77 TYR B N 1
ATOM 1498 C CA . TYR B 1 77 ? -7.043 -2.016 2.75 1 98.94 77 TYR B CA 1
ATOM 1499 C C . TYR B 1 77 ? -5.859 -1.949 1.793 1 98.94 77 TYR B C 1
ATOM 1501 O O . TYR B 1 77 ? -6.031 -2.061 0.577 1 98.94 77 TYR B O 1
ATOM 1509 N N . ASN B 1 78 ? -4.711 -1.666 2.273 1 98.94 78 ASN B N 1
ATOM 1510 C CA . ASN B 1 78 ? -3.455 -1.77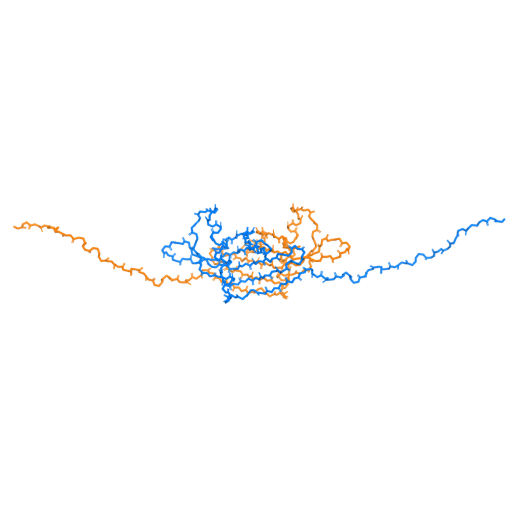9 1.54 1 98.94 78 ASN B CA 1
ATOM 1511 C C . ASN B 1 78 ? -2.775 -3.121 1.797 1 98.94 78 ASN B C 1
ATOM 1513 O O . ASN B 1 78 ? -2.188 -3.33 2.859 1 98.94 78 ASN B O 1
ATOM 1517 N N . LEU B 1 79 ? -2.85 -3.971 0.802 1 98.94 79 LEU B N 1
ATOM 1518 C CA . LEU B 1 79 ? -2.529 -5.379 1.001 1 98.94 79 LEU B CA 1
ATOM 1519 C C . LEU B 1 79 ? -1.27 -5.766 0.231 1 98.94 79 LEU B C 1
ATOM 1521 O O . LEU B 1 79 ? -1.072 -5.324 -0.903 1 98.94 79 LEU B O 1
ATOM 1525 N N . LEU B 1 80 ? -0.438 -6.539 0.857 1 98.94 80 LEU B N 1
ATOM 1526 C CA . LEU B 1 80 ? 0.613 -7.281 0.17 1 98.94 80 LEU B CA 1
ATOM 1527 C C . LEU B 1 80 ? 0.124 -8.664 -0.233 1 98.94 80 LEU B C 1
ATOM 1529 O O . LEU B 1 80 ? -0.196 -9.492 0.626 1 98.94 80 LEU B O 1
ATOM 1533 N N . VAL B 1 81 ? 0.056 -8.914 -1.523 1 98.81 81 VAL B N 1
ATOM 1534 C CA . VAL B 1 81 ? -0.59 -10.102 -2.078 1 98.81 81 VAL B CA 1
ATOM 1535 C C . VAL B 1 81 ? 0.43 -10.93 -2.857 1 98.81 81 VAL B C 1
ATOM 1537 O O . VAL B 1 81 ? 1.189 -10.391 -3.666 1 98.81 81 VAL B O 1
ATOM 1540 N N . VAL B 1 82 ? 0.502 -12.211 -2.586 1 97.5 82 VAL B N 1
ATOM 1541 C CA . VAL B 1 82 ? 1.304 -13.148 -3.359 1 97.5 82 VAL B CA 1
ATOM 1542 C C . VAL B 1 82 ? 0.45 -13.773 -4.465 1 97.5 82 VAL B C 1
ATOM 1544 O O . VAL B 1 82 ? -0.672 -14.219 -4.211 1 97.5 82 VAL B O 1
ATOM 1547 N N . THR B 1 83 ? 0.972 -13.688 -5.641 1 96.06 83 THR B N 1
ATOM 1548 C CA . THR B 1 83 ? 0.294 -14.297 -6.781 1 96.06 83 THR B CA 1
ATOM 1549 C C . THR B 1 83 ? 1.25 -15.188 -7.566 1 96.06 83 THR B C 1
ATOM 1551 O O . THR B 1 83 ? 2.469 -15.062 -7.445 1 96.06 83 THR B O 1
ATOM 1554 N N . ASN B 1 84 ? 0.646 -16.047 -8.336 1 92.12 84 ASN B N 1
ATOM 1555 C CA . ASN B 1 84 ? 1.35 -16.844 -9.328 1 92.12 84 ASN B CA 1
ATOM 1556 C C . ASN B 1 84 ? 0.954 -16.453 -10.75 1 92.12 84 ASN B C 1
ATOM 1558 O O . ASN B 1 84 ? -0.163 -15.992 -10.984 1 92.12 84 ASN B O 1
ATOM 1562 N N . ASN B 1 85 ? 1.973 -16.547 -11.734 1 81.94 85 ASN B N 1
ATOM 1563 C CA . ASN B 1 85 ? 1.713 -16.156 -13.109 1 81.94 85 ASN B CA 1
ATOM 1564 C C . ASN B 1 85 ? 1.071 -17.281 -13.906 1 81.94 85 ASN B C 1
ATOM 1566 O O . ASN B 1 85 ? 1.022 -17.234 -15.141 1 81.94 85 ASN B O 1
ATOM 1570 N N . GLY B 1 86 ? 0.489 -18.172 -13.266 1 73.81 86 GLY B N 1
ATOM 1571 C CA . GLY B 1 86 ? -0.238 -19.234 -13.945 1 73.81 86 GLY B CA 1
ATOM 1572 C C . GLY B 1 86 ? 0.669 -20.219 -14.664 1 73.81 86 GLY B C 1
ATOM 1573 O O . GLY B 1 86 ? 0.201 -21.219 -15.211 1 73.81 86 GLY B O 1
ATOM 1574 N N . LEU B 1 87 ? 1.957 -19.797 -14.883 1 66.5 87 LEU B N 1
ATOM 1575 C CA . LEU B 1 87 ? 2.836 -20.703 -15.625 1 66.5 87 LEU B CA 1
ATOM 1576 C C . LEU B 1 87 ? 3.277 -21.859 -14.742 1 66.5 87 LEU B C 1
ATOM 1578 O O . LEU B 1 87 ? 3.174 -21.797 -13.516 1 66.5 87 LEU B O 1
ATOM 1582 N N . LYS B 1 88 ? 3.535 -22.984 -15.414 1 60 88 LYS B N 1
ATOM 1583 C CA . LYS B 1 88 ? 3.926 -24.25 -14.789 1 60 88 LYS B CA 1
ATOM 1584 C C . LYS B 1 88 ? 5.051 -24.031 -13.773 1 60 88 LYS B C 1
ATOM 1586 O O . LYS B 1 88 ? 5.094 -24.688 -12.734 1 60 88 LYS B O 1
ATOM 1591 N N . CYS B 1 89 ? 6.035 -23.266 -14.141 1 57.88 89 CYS B N 1
ATOM 1592 C CA . CYS B 1 89 ? 7.047 -22.984 -13.133 1 57.88 89 CYS B CA 1
ATOM 1593 C C . CYS B 1 89 ? 6.547 -21.922 -12.156 1 57.88 89 CYS B C 1
ATOM 1595 O O . CYS B 1 89 ? 6.098 -20.859 -12.562 1 57.88 89 CYS B O 1
ATOM 1597 N N . ILE B 1 90 ? 5.977 -22.422 -11.125 1 62.03 90 ILE B N 1
ATOM 1598 C CA . ILE B 1 90 ? 5.25 -21.609 -10.148 1 62.03 90 ILE B CA 1
ATOM 1599 C C . ILE B 1 90 ? 6.18 -20.547 -9.57 1 62.03 90 ILE B C 1
ATOM 1601 O O . ILE B 1 90 ? 7.109 -20.859 -8.828 1 62.03 90 ILE B O 1
ATOM 1605 N N . MET B 1 91 ? 6.387 -19.5 -10.227 1 80.38 91 MET B N 1
ATOM 1606 C CA . MET B 1 91 ? 7.066 -18.359 -9.609 1 80.38 91 MET B CA 1
ATOM 1607 C C . MET B 1 91 ? 6.055 -17.359 -9.055 1 80.38 91 MET B C 1
ATOM 1609 O O . MET B 1 91 ? 5.242 -16.812 -9.805 1 80.38 91 MET B O 1
ATOM 1613 N N . ASN B 1 92 ? 6.113 -17.375 -7.672 1 91.38 92 ASN B N 1
ATOM 1614 C CA . ASN B 1 92 ? 5.23 -16.438 -6.992 1 91.38 92 ASN B CA 1
ATOM 1615 C C . ASN B 1 92 ? 5.906 -15.078 -6.793 1 91.38 92 ASN B C 1
ATOM 1617 O O . ASN B 1 92 ? 7.109 -15.008 -6.543 1 91.38 92 ASN B O 1
ATOM 1621 N N . GLY B 1 93 ? 5.164 -14.047 -7.027 1 94.44 93 GLY B N 1
ATOM 1622 C CA . GLY B 1 93 ? 5.637 -12.688 -6.82 1 94.44 93 GLY B CA 1
ATOM 1623 C C . GLY B 1 93 ? 4.746 -11.883 -5.891 1 94.44 93 GLY B C 1
ATOM 1624 O O . GLY B 1 93 ? 3.654 -12.328 -5.531 1 94.44 93 GLY B O 1
ATOM 1625 N N . PHE B 1 94 ? 5.262 -10.766 -5.473 1 97.56 94 PHE B N 1
ATOM 1626 C CA . PHE B 1 94 ? 4.535 -9.852 -4.594 1 97.56 94 PHE B CA 1
ATOM 1627 C C . PHE B 1 94 ? 3.805 -8.789 -5.398 1 97.56 94 PHE B C 1
ATOM 1629 O O . PHE B 1 94 ? 4.332 -8.281 -6.391 1 97.56 94 PHE B O 1
ATOM 1636 N N . ASN B 1 95 ? 2.674 -8.453 -4.961 1 98.19 95 ASN B N 1
ATOM 1637 C CA . ASN B 1 95 ? 1.866 -7.344 -5.465 1 98.19 95 ASN B CA 1
ATOM 1638 C C . ASN B 1 95 ? 1.334 -6.477 -4.328 1 98.19 95 ASN B C 1
ATOM 1640 O O . ASN B 1 95 ? 1.019 -6.984 -3.25 1 98.19 95 ASN B O 1
ATOM 1644 N N . SER B 1 96 ? 1.303 -5.215 -4.574 1 98.75 96 SER B N 1
ATOM 1645 C CA . SER B 1 96 ? 0.584 -4.301 -3.693 1 98.75 96 SER B CA 1
ATOM 1646 C C . SER B 1 96 ? -0.787 -3.947 -4.262 1 98.75 96 SER B C 1
ATOM 1648 O O . SER B 1 96 ? -0.908 -3.611 -5.441 1 98.75 96 SER B O 1
ATOM 1650 N N . ALA B 1 97 ? -1.765 -4.062 -3.441 1 98.94 97 ALA B N 1
ATOM 1651 C CA . ALA B 1 97 ? -3.119 -3.709 -3.855 1 98.94 97 ALA B CA 1
ATOM 1652 C C . ALA B 1 97 ? -3.809 -2.848 -2.799 1 98.94 97 ALA B C 1
ATOM 1654 O O . ALA B 1 97 ? -3.674 -3.1 -1.6 1 98.94 97 ALA B O 1
ATOM 1655 N N . ILE B 1 98 ? -4.543 -1.835 -3.254 1 98.94 98 ILE B N 1
ATOM 1656 C CA . ILE B 1 98 ? -5.398 -1.053 -2.367 1 98.94 98 ILE B CA 1
ATOM 1657 C C . ILE B 1 98 ? -6.863 -1.281 -2.729 1 98.94 98 ILE B C 1
ATOM 1659 O O . ILE B 1 98 ? -7.277 -1.019 -3.861 1 98.94 98 ILE B O 1
ATOM 1663 N N . VAL B 1 99 ? -7.57 -1.77 -1.787 1 98.94 99 VAL B N 1
ATOM 1664 C CA . VAL B 1 99 ? -8.992 -2.021 -1.968 1 98.94 99 VAL B CA 1
ATOM 1665 C C . VAL B 1 99 ? -9.805 -1.096 -1.062 1 98.94 99 VAL B C 1
ATOM 1667 O O . VAL B 1 99 ? -9.453 -0.899 0.105 1 98.94 99 VAL B O 1
ATOM 1670 N N . CYS B 1 100 ? -10.844 -0.488 -1.628 1 98.88 100 CYS B N 1
ATOM 1671 C CA . CYS B 1 100 ? -11.805 0.31 -0.874 1 98.88 100 CYS B CA 1
ATOM 1672 C C . CYS B 1 100 ? -13.062 -0.494 -0.571 1 98.88 100 CYS B C 1
ATOM 1674 O O . CYS B 1 100 ? -13.742 -0.959 -1.487 1 98.88 100 CYS B O 1
ATOM 1676 N N . ASP B 1 101 ? -13.266 -0.702 0.66 1 98.75 101 ASP B N 1
ATOM 1677 C CA . ASP B 1 101 ? -14.492 -1.308 1.178 1 98.75 101 ASP B CA 1
ATOM 1678 C C . ASP B 1 101 ? -15.5 -0.24 1.595 1 98.75 101 ASP B C 1
ATOM 1680 O O . ASP B 1 101 ? -15.211 0.591 2.459 1 98.75 101 ASP B O 1
ATOM 1684 N N . ILE B 1 102 ? -16.703 -0.274 0.878 1 98.44 102 ILE B N 1
ATOM 1685 C CA . ILE B 1 102 ? -17.766 0.691 1.12 1 98.44 102 ILE B CA 1
ATOM 1686 C C . ILE B 1 102 ? -18.922 0.004 1.827 1 98.44 102 ILE B C 1
ATOM 1688 O O . ILE B 1 102 ? -19.828 -0.527 1.177 1 98.44 102 ILE B O 1
ATOM 1692 N N . PRO B 1 103 ? -18.938 0.14 3.123 1 97.69 103 PRO B N 1
ATOM 1693 C CA . PRO B 1 103 ? -19.938 -0.618 3.885 1 97.69 103 PRO B CA 1
ATOM 1694 C C . PRO B 1 103 ? -21.375 -0.257 3.5 1 97.69 103 PRO B C 1
ATOM 1696 O O . PRO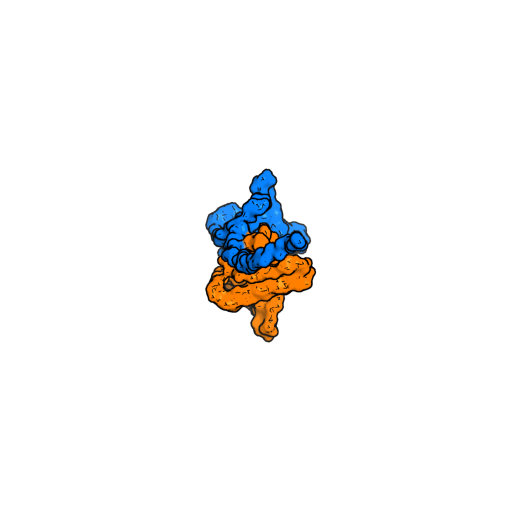 B 1 103 ? -22.219 -1.144 3.344 1 97.69 103 PRO B O 1
ATOM 1699 N N . ALA B 1 104 ? -21.641 0.992 3.275 1 97.44 104 ALA B N 1
ATOM 1700 C CA . ALA B 1 104 ? -23 1.449 3.01 1 97.44 104 ALA B CA 1
ATOM 1701 C C . ALA B 1 104 ? -23.531 0.838 1.722 1 97.44 104 ALA B C 1
ATOM 1703 O O . ALA B 1 104 ? -24.75 0.646 1.579 1 97.44 104 ALA B O 1
ATOM 1704 N N . LYS B 1 105 ? -22.672 0.538 0.829 1 97.62 105 LYS B N 1
ATOM 1705 C CA . LYS B 1 105 ? -23.094 0.004 -0.468 1 97.62 105 LYS B CA 1
ATOM 1706 C C . LYS B 1 105 ? -22.766 -1.481 -0.579 1 97.62 105 LYS B C 1
ATOM 1708 O O . LYS B 1 105 ? -23.094 -2.125 -1.574 1 97.62 105 LYS B O 1
ATOM 1713 N N . LYS B 1 106 ? -22.094 -1.985 0.445 1 97.38 106 LYS B N 1
ATOM 1714 C CA . LYS B 1 106 ? -21.609 -3.363 0.398 1 97.38 106 LYS B CA 1
ATOM 1715 C C . LYS B 1 106 ? -20.844 -3.637 -0.897 1 97.38 106 LYS B C 1
ATOM 1717 O O . LYS B 1 106 ? -21.125 -4.617 -1.592 1 97.38 106 LYS B O 1
ATOM 1722 N N . GLU B 1 107 ? -19.953 -2.727 -1.158 1 98.19 107 GLU B N 1
ATOM 1723 C CA . GLU B 1 107 ? -19.188 -2.756 -2.406 1 98.19 107 GLU B CA 1
ATOM 1724 C C . GLU B 1 107 ? -17.688 -2.631 -2.146 1 98.19 107 GLU B C 1
ATOM 1726 O O . GLU B 1 107 ? -17.266 -1.884 -1.26 1 98.19 107 GLU B O 1
ATOM 1731 N N . TRP B 1 108 ? -16.922 -3.445 -2.918 1 98.75 108 TRP B N 1
ATOM 1732 C CA . TRP B 1 108 ? -15.469 -3.264 -2.965 1 98.75 108 TRP B CA 1
ATOM 1733 C C . TRP B 1 108 ? -15.047 -2.613 -4.277 1 98.75 108 TRP B C 1
ATOM 1735 O O . TRP B 1 108 ? -15.641 -2.875 -5.328 1 98.75 108 TRP B O 1
ATOM 1745 N N . LYS B 1 109 ? -14.07 -1.781 -4.172 1 98.69 109 LYS B N 1
ATOM 1746 C CA . LYS B 1 109 ? -13.445 -1.202 -5.359 1 98.69 109 LYS B CA 1
ATOM 1747 C C . LYS B 1 109 ? -11.93 -1.335 -5.305 1 98.69 109 LYS B C 1
ATOM 1749 O O . LYS B 1 109 ? -11.312 -1.105 -4.262 1 98.69 109 LYS B O 1
ATOM 1754 N N . LEU B 1 110 ? -11.359 -1.776 -6.422 1 98.88 110 LEU B N 1
ATOM 1755 C CA . LEU B 1 110 ? -9.906 -1.756 -6.535 1 98.88 110 LEU B CA 1
ATOM 1756 C C . LEU B 1 110 ? -9.406 -0.345 -6.82 1 98.88 110 LEU B C 1
ATOM 1758 O O . LEU B 1 110 ? -9.742 0.242 -7.852 1 98.88 110 LEU B O 1
ATOM 1762 N N . VAL B 1 111 ? -8.617 0.171 -5.945 1 98.69 111 VAL B N 1
ATOM 1763 C CA . VAL B 1 111 ? -8.141 1.546 -6.039 1 98.69 111 VAL B CA 1
ATOM 1764 C C . VAL B 1 111 ? -6.785 1.576 -6.742 1 98.69 111 VAL B C 1
ATOM 1766 O O . VAL B 1 111 ? -6.508 2.486 -7.527 1 98.69 111 VAL B O 1
ATOM 1769 N N . ALA B 1 112 ? -5.957 0.663 -6.473 1 98.69 112 ALA B N 1
ATOM 1770 C CA . ALA B 1 112 ? -4.629 0.573 -7.074 1 98.69 112 ALA B CA 1
ATOM 1771 C C . ALA B 1 112 ? -4.102 -0.858 -7.027 1 98.69 112 ALA B C 1
ATOM 1773 O O . ALA B 1 112 ? -4.441 -1.622 -6.117 1 98.69 112 ALA B O 1
ATOM 1774 N N . PHE B 1 113 ? -3.295 -1.195 -7.984 1 98.75 113 PHE B N 1
ATOM 1775 C CA . PHE B 1 113 ? -2.6 -2.475 -8.055 1 98.75 113 PHE B CA 1
ATOM 1776 C C . PHE B 1 113 ? -1.226 -2.311 -8.695 1 98.75 113 PHE B C 1
ATOM 1778 O O . PHE B 1 113 ? -1.109 -1.786 -9.805 1 98.75 113 PHE B O 1
ATOM 1785 N N . VAL B 1 114 ? -0.199 -2.691 -7.973 1 98.06 114 VAL B N 1
ATOM 1786 C CA . VAL B 1 114 ? 1.166 -2.582 -8.477 1 98.06 114 VAL B CA 1
ATOM 1787 C C . VAL B 1 114 ? 1.872 -3.932 -8.352 1 98.06 114 VAL B C 1
ATOM 1789 O O . VAL B 1 114 ? 1.967 -4.492 -7.258 1 98.06 114 VAL B O 1
ATOM 1792 N N . ARG B 1 115 ? 2.318 -4.379 -9.492 1 96.44 115 ARG B N 1
ATOM 1793 C CA . ARG B 1 115 ? 3.207 -5.535 -9.445 1 96.44 115 ARG B CA 1
ATOM 1794 C C . ARG B 1 115 ? 4.578 -5.148 -8.906 1 96.44 115 ARG B C 1
ATOM 1796 O O . ARG B 1 115 ? 5.238 -4.262 -9.453 1 96.44 115 ARG B O 1
ATOM 1803 N N . LEU B 1 116 ? 4.996 -5.797 -7.844 1 97.19 116 LEU B N 1
ATOM 1804 C CA . LEU B 1 116 ? 6.27 -5.438 -7.23 1 97.19 116 LEU B CA 1
ATOM 1805 C C . LEU B 1 116 ? 7.395 -6.312 -7.77 1 97.19 116 LEU B C 1
ATOM 1807 O O . LEU B 1 116 ? 8.555 -5.887 -7.812 1 97.19 116 LEU B O 1
ATOM 1811 N N . ASN B 1 117 ? 7.082 -7.574 -8.055 1 90.88 117 ASN B N 1
ATOM 1812 C CA . ASN B 1 117 ? 8.031 -8.445 -8.742 1 90.88 117 ASN B CA 1
ATOM 1813 C C . ASN B 1 117 ? 7.328 -9.57 -9.484 1 90.88 117 ASN B C 1
ATOM 1815 O O . ASN B 1 117 ? 6.148 -9.836 -9.242 1 90.88 117 ASN B O 1
#

Organism: Momordica charantia (NCBI:txid3673)

Secondary structure (DSSP, 8-state):
---------------------PBSSEEEE--TT-HHHHHHHHHHHHHHHHHH----EEEEEEEEEEEEETTTTEEEEEEEEEEE-SSSS--EEEEEEEEEEEGGGTEEEEEEEEE--/---------------------PBSSEEEE--TT-HHHHHHHHHHHHHHHHHH----EEEEEEEEEEEEETTTTEEEEEEEEEEE-SSSS--EEEEEEEEEEEGGGTEEEEEEEEE--

Nearest PDB structures (foldseek):
  5ml9-assembly1_B  TM=7.928E-01  e=1.265E-03  synthetic construct
  6st2-assembly1_D  TM=7.387E-01  e=6.242E-03  synthetic construct
  5kuy-assembly1_G  TM=8.583E-01  e=4.287E-02  synthetic construct
  6iab-assembly1_A  TM=4.204E-01  e=8.939E+00  Staphylococcus phage P68
  5ml9-assembly1_B  TM=7.931E-01  e=1.359E-03  synthetic construct

Solvent-accessible surface area (backbone atoms only — not comparable to full-atom values): 13374 Å² total; per-residue (Å²): 133,81,89,81,92,78,78,78,75,80,76,78,72,76,73,73,57,78,71,56,83,50,59,64,48,51,69,45,71,55,56,68,81,37,65,67,54,40,47,50,42,42,49,45,44,51,58,47,26,74,74,67,68,67,54,57,37,73,71,47,42,80,46,40,33,34,35,43,24,68,85,78,60,34,36,38,36,41,33,33,30,36,29,27,59,70,47,89,74,45,51,25,24,42,27,42,34,30,37,38,39,32,67,94,72,71,40,77,44,79,74,47,76,43,83,65,85,132,88,86,75,76,90,88,80,76,79,76,78,71,75,74,70,58,78,70,56,83,49,57,63,47,51,70,44,72,56,58,69,81,39,64,68,53,39,49,52,42,42,48,44,44,52,58,47,28,73,75,68,69,68,53,58,36,71,72,47,40,78,46,42,34,33,36,43,24,69,85,78,59,35,35,38,36,42,34,34,31,36,30,28,60,71,48,87,72,48,51,22,21,42,27,42,35,31,36,38,40,32,68,92,72,72,41,78,41,76,73,46,78,42,81,65,85

InterPro domains:
  IPR000010 Cystatin domain [PF16845] (31-113)
  IPR046350 Cystatin superfamily [SSF54403] (25-113)

Foldseek 3Di:
DDDDDDPPPPPPPCVVPPPPPDDAWDKDKDDQVDVVLFVQLQVLVVVVCVPPVQPKAWDGWDIWMWTQHPVQRKIKTWTWTWIFSPDPVGDIFIKTWIWIQDPVVRDIDTDDIDTPD/DDDDDDDDPPPPPCVVPPPPPDDAWDKDKDDQVDVVLFVQLQVLVVVVCVPPVQPKAWDGWDIWMWTQHPVQRKIKTWTWTWIFSPDPVGDIFIKTWIWIQDPVVRDIDTDDIDTPD